Protein AF-A0A455SQJ8-F1 (afdb_monomer)

Radius of gyration: 24.55 Å; Cα contacts (8 Å, |Δi|>4): 207; chains: 1; bounding box: 54×46×91 Å

Mean predicted aligned error: 9.46 Å

Sequence (275 aa):
MNHNSTPESAITERRLQPGSGSEQRWLATMLRRLEIHCEQRVFAADIQLFKVSLHHIFLSTSKLYQDILPRVTTTIQSMHLPVRGSEELKRKRKIWSNLLVGQRQLERLATLFQLLNSAINGMIDSLDATADTSHVREEQGISPGSERFQSPPESRWQPEIQEQWRRAFAIVSTHIKSWKSYRGTLSTYAFHLQSMPPGLDRLDSLFRELLESTCAIYGDILADFQAVLAEDDEMVMTLLLDMMQKADQAIFTIDALMEPLQALIAHHALKQEMN

Nearest PDB structures (foldseek):
  7a0g-assembly1_HHH  TM=3.622E-01  e=3.728E-01  Serratia marcescens
  7p3r-assembly1_D  TM=2.695E-01  e=7.988E-02  Vibrio cholerae O1 biovar El Tor str. N16961
  7a0g-assembly1_JJJ  TM=2.778E-01  e=2.104E-01  Serratia marcescens
  6grj-assembly1_H  TM=2.329E-01  e=1.688E-01  Aeromonas hydrophila
  6h2f-assembly1_I  TM=2.186E-01  e=1.120E+00  Aeromonas hydrophila subsp. hydrophila AL09-71

pLDDT: mean 81.39, std 17.63, range [37.25, 98.56]

Structure (mmCIF, N/CA/C/O backbone):
data_AF-A0A455SQJ8-F1
#
_entry.id   AF-A0A455SQJ8-F1
#
loop_
_atom_site.group_PDB
_atom_site.id
_atom_site.type_symbol
_atom_site.label_atom_id
_atom_site.label_alt_id
_atom_site.label_comp_id
_atom_site.label_asym_id
_atom_site.label_entity_id
_atom_site.label_seq_id
_atom_site.pdbx_PDB_ins_code
_atom_site.Cartn_x
_atom_site.Cartn_y
_atom_site.Cartn_z
_atom_site.occupancy
_atom_site.B_iso_or_equiv
_atom_site.auth_seq_id
_atom_site.auth_comp_id
_atom_site.auth_asym_id
_atom_site.auth_atom_id
_atom_site.pdbx_PDB_model_num
ATOM 1 N N . MET A 1 1 ? 15.192 -31.806 49.820 1.00 45.59 1 MET A N 1
ATOM 2 C CA . MET A 1 1 ? 14.519 -32.526 48.718 1.00 45.59 1 MET A CA 1
ATOM 3 C C . MET A 1 1 ? 13.173 -31.865 48.474 1.00 45.59 1 MET A C 1
ATOM 5 O O . MET A 1 1 ? 12.558 -31.435 49.440 1.00 45.59 1 MET A O 1
ATOM 9 N N . ASN A 1 2 ? 12.778 -31.798 47.203 1.00 40.91 2 ASN A N 1
ATOM 10 C CA . ASN A 1 2 ? 11.571 -31.192 46.619 1.00 40.91 2 ASN A CA 1
ATOM 11 C C . ASN A 1 2 ? 11.662 -29.707 46.245 1.00 40.91 2 ASN A C 1
ATOM 13 O O . ASN A 1 2 ? 11.123 -28.810 46.885 1.00 40.91 2 ASN A O 1
ATOM 17 N N . HIS A 1 3 ? 12.352 -29.529 45.116 1.00 44.38 3 HIS A N 1
ATOM 18 C CA . HIS A 1 3 ? 12.134 -28.498 44.111 1.00 44.38 3 HIS A CA 1
ATOM 19 C C . HIS A 1 3 ? 10.698 -28.557 43.572 1.00 44.38 3 HIS A C 1
ATOM 21 O O . HIS A 1 3 ? 10.271 -29.613 43.119 1.00 44.38 3 HIS A O 1
ATOM 27 N N . ASN A 1 4 ? 10.008 -27.419 43.534 1.00 43.12 4 ASN A N 1
ATOM 28 C CA . ASN A 1 4 ? 8.942 -27.168 42.567 1.00 43.12 4 ASN A CA 1
ATOM 29 C C . ASN A 1 4 ? 9.238 -25.822 41.906 1.00 43.12 4 ASN A C 1
ATOM 31 O O . ASN A 1 4 ? 8.878 -24.759 42.404 1.00 43.12 4 ASN A O 1
ATOM 35 N N . SER A 1 5 ? 9.987 -25.903 40.811 1.00 40.56 5 SER A N 1
ATOM 36 C CA . SER A 1 5 ? 10.254 -24.806 39.893 1.00 40.56 5 SER A CA 1
ATOM 37 C C . SER A 1 5 ? 9.141 -24.788 38.852 1.00 40.56 5 SER A C 1
ATOM 39 O O . SER A 1 5 ? 9.063 -25.671 38.001 1.00 40.56 5 SER A O 1
ATOM 41 N N . THR A 1 6 ? 8.260 -23.800 38.938 1.00 45.69 6 THR A N 1
ATOM 42 C CA . THR A 1 6 ? 7.273 -23.495 37.901 1.00 45.69 6 THR A CA 1
ATOM 43 C C . THR A 1 6 ? 7.995 -22.817 36.730 1.00 45.69 6 THR A C 1
ATOM 45 O O . THR A 1 6 ? 8.712 -21.842 36.968 1.00 45.69 6 THR A O 1
ATOM 48 N N . PRO A 1 7 ? 7.848 -23.278 35.476 1.00 46.88 7 PRO A N 1
ATOM 49 C CA . PRO A 1 7 ? 8.403 -22.578 34.329 1.00 46.88 7 PRO A CA 1
ATOM 50 C C . PRO A 1 7 ? 7.441 -21.449 33.948 1.00 46.88 7 PRO A C 1
ATOM 52 O O . PRO A 1 7 ? 6.468 -21.655 33.221 1.00 46.88 7 PRO A O 1
ATOM 55 N N . GLU A 1 8 ? 7.692 -20.244 34.461 1.00 39.06 8 GLU A N 1
ATOM 56 C CA . GLU A 1 8 ? 7.099 -19.041 33.884 1.00 39.06 8 GLU A CA 1
ATOM 57 C C . GLU A 1 8 ? 7.569 -18.921 32.436 1.00 39.06 8 GLU A C 1
ATOM 59 O O . GLU A 1 8 ? 8.758 -18.853 32.120 1.00 39.06 8 GLU A O 1
ATOM 64 N N . SER A 1 9 ? 6.580 -18.967 31.552 1.00 38.66 9 SER A N 1
ATOM 65 C CA . SER A 1 9 ? 6.716 -18.852 30.115 1.00 38.66 9 SER A CA 1
ATOM 66 C C . SER A 1 9 ? 7.327 -17.501 29.759 1.00 38.66 9 SER A C 1
ATOM 68 O O . SER A 1 9 ? 6.631 -16.496 29.631 1.00 38.66 9 SER A O 1
ATOM 70 N N . ALA A 1 10 ? 8.640 -17.491 29.555 1.00 37.25 10 ALA A N 1
ATOM 71 C CA . ALA A 1 10 ? 9.344 -16.426 28.866 1.00 37.25 10 ALA A CA 1
ATOM 72 C C . ALA A 1 10 ? 8.987 -16.474 27.369 1.00 37.25 10 ALA A C 1
ATOM 74 O O . ALA A 1 10 ? 9.787 -16.872 26.525 1.00 37.25 10 ALA A O 1
ATOM 75 N N . ILE A 1 11 ? 7.763 -16.063 27.028 1.00 39.97 11 ILE A N 1
ATOM 76 C CA . ILE A 1 11 ? 7.441 -15.599 25.677 1.00 39.97 11 ILE A CA 1
ATOM 77 C C . ILE A 1 11 ? 8.071 -14.215 25.577 1.00 39.97 11 ILE A C 1
ATOM 79 O O . ILE A 1 11 ? 7.462 -13.185 25.854 1.00 39.97 11 ILE A O 1
ATOM 83 N N . THR A 1 12 ? 9.363 -14.206 25.271 1.00 39.59 12 THR A N 1
ATOM 84 C CA . THR A 1 12 ? 10.087 -12.992 24.934 1.00 39.59 12 THR A CA 1
ATOM 85 C C . THR A 1 12 ? 9.507 -12.474 23.623 1.00 39.59 12 THR A C 1
ATOM 87 O O . THR A 1 12 ? 9.854 -12.957 22.545 1.00 39.59 12 THR A O 1
ATOM 90 N N . GLU A 1 13 ? 8.608 -11.492 23.716 1.00 39.38 13 GLU A N 1
ATOM 91 C CA . GLU A 1 13 ? 8.289 -10.577 22.625 1.00 39.38 13 GLU A CA 1
ATOM 92 C C . GLU A 1 13 ? 9.605 -9.959 22.131 1.00 39.38 13 GLU A C 1
ATOM 94 O O . GLU A 1 13 ? 10.061 -8.921 22.614 1.00 39.38 13 GLU A O 1
ATOM 99 N N . ARG A 1 14 ? 10.241 -10.592 21.141 1.00 38.56 14 ARG A N 1
ATOM 100 C CA . ARG A 1 14 ? 11.169 -9.907 20.245 1.00 38.56 14 ARG A CA 1
ATOM 101 C C . ARG A 1 14 ? 10.339 -8.915 19.439 1.00 38.56 14 ARG A C 1
ATOM 103 O O . ARG A 1 14 ? 9.974 -9.177 18.297 1.00 38.56 14 ARG A O 1
ATOM 110 N N . ARG A 1 15 ? 10.030 -7.766 20.042 1.00 42.28 15 ARG A N 1
ATOM 111 C CA . ARG A 1 15 ? 9.731 -6.558 19.279 1.00 42.28 15 ARG A CA 1
ATOM 112 C C . ARG A 1 15 ? 10.960 -6.304 18.420 1.00 42.28 15 ARG A C 1
ATOM 114 O 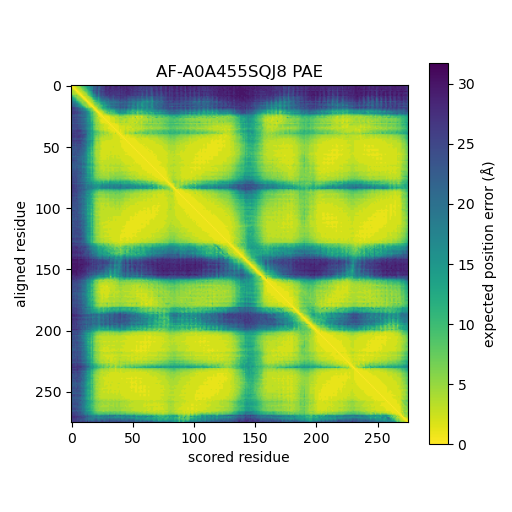O . ARG A 1 15 ? 12.011 -5.946 18.947 1.00 42.28 15 ARG A O 1
ATOM 121 N N . LEU A 1 16 ? 10.832 -6.587 17.127 1.00 41.59 16 LEU A N 1
ATOM 122 C CA . LEU A 1 16 ? 11.791 -6.205 16.100 1.00 41.59 16 LEU A CA 1
ATOM 123 C C . LEU A 1 16 ? 12.109 -4.724 16.322 1.00 41.59 16 LEU A C 1
ATOM 125 O O . LEU A 1 16 ? 11.241 -3.868 16.159 1.00 41.59 16 LEU A O 1
ATOM 129 N N . GLN A 1 17 ? 13.315 -4.432 16.812 1.00 40.91 17 GLN A N 1
ATOM 130 C CA . GLN A 1 17 ? 13.781 -3.057 16.871 1.00 40.91 17 GLN A CA 1
ATOM 131 C C . GLN A 1 17 ? 13.948 -2.583 15.423 1.00 40.91 17 GLN A C 1
ATOM 133 O O . GLN A 1 17 ? 14.703 -3.217 14.682 1.00 40.91 17 GLN A O 1
ATOM 138 N N . PRO A 1 18 ? 13.277 -1.496 15.008 1.00 42.78 18 PRO A N 1
ATOM 139 C CA . PRO A 1 18 ? 13.430 -0.944 13.671 1.00 42.78 18 PRO A CA 1
ATOM 140 C C . PRO A 1 18 ? 14.792 -0.250 13.624 1.00 42.78 18 PRO A C 1
ATOM 142 O O . PRO A 1 18 ? 14.923 0.911 14.004 1.00 42.78 18 PRO A O 1
ATOM 145 N N . GLY A 1 19 ? 15.845 -0.990 13.284 1.00 44.09 19 GLY A N 1
ATOM 146 C CA . GLY A 1 19 ? 17.202 -0.465 13.442 1.00 44.09 19 GLY A CA 1
ATOM 147 C C . GLY A 1 19 ? 18.332 -1.290 12.845 1.00 44.09 19 GLY A C 1
ATOM 148 O O . GLY A 1 19 ? 19.491 -0.934 13.044 1.00 44.09 19 GLY A O 1
ATOM 149 N N . SER A 1 20 ? 18.051 -2.361 12.100 1.00 50.69 20 SER A N 1
ATOM 150 C CA . SER A 1 20 ? 19.099 -3.000 11.305 1.00 50.69 20 SER A CA 1
ATOM 151 C C . SER A 1 20 ? 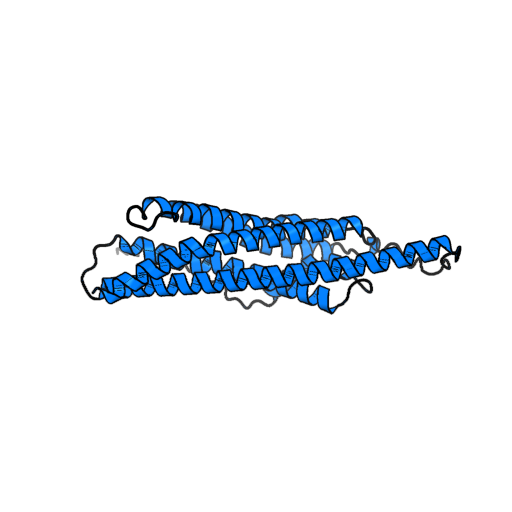19.124 -2.354 9.919 1.00 50.69 20 SER A C 1
ATOM 153 O O . SER A 1 20 ? 18.141 -2.396 9.186 1.00 50.69 20 SER A O 1
ATOM 155 N N . GLY A 1 21 ? 20.250 -1.751 9.524 1.00 59.34 21 GLY A N 1
ATOM 156 C CA . GLY A 1 21 ? 20.420 -1.165 8.183 1.00 59.34 21 GLY A CA 1
ATOM 157 C C . GLY A 1 21 ? 20.179 -2.154 7.027 1.00 59.34 21 GLY A C 1
ATOM 158 O O . GLY A 1 21 ? 20.096 -1.744 5.874 1.00 59.34 21 GLY A O 1
ATOM 159 N N . SER A 1 22 ? 20.036 -3.452 7.318 1.00 59.75 22 SER A N 1
ATOM 160 C CA . SER A 1 22 ? 19.571 -4.489 6.394 1.00 59.75 22 SER A CA 1
ATOM 161 C C . SER A 1 22 ? 18.089 -4.374 6.020 1.00 59.75 22 SER A C 1
ATOM 163 O O . SER A 1 22 ? 17.754 -4.626 4.866 1.00 59.75 22 SER A O 1
ATOM 165 N N . GLU A 1 23 ? 17.209 -3.942 6.931 1.00 61.94 23 GLU A N 1
ATOM 166 C CA . GLU A 1 23 ? 15.765 -3.792 6.661 1.00 61.94 23 GLU A CA 1
ATOM 167 C C . GLU A 1 23 ? 15.443 -2.605 5.743 1.00 61.94 23 GLU A C 1
ATOM 169 O O . GLU A 1 23 ? 14.352 -2.530 5.195 1.00 61.94 23 GLU A O 1
ATOM 174 N N . GLN A 1 24 ? 16.376 -1.679 5.525 1.00 67.25 24 GLN A N 1
ATOM 175 C CA . GLN A 1 24 ? 16.189 -0.578 4.570 1.00 67.25 24 GLN A C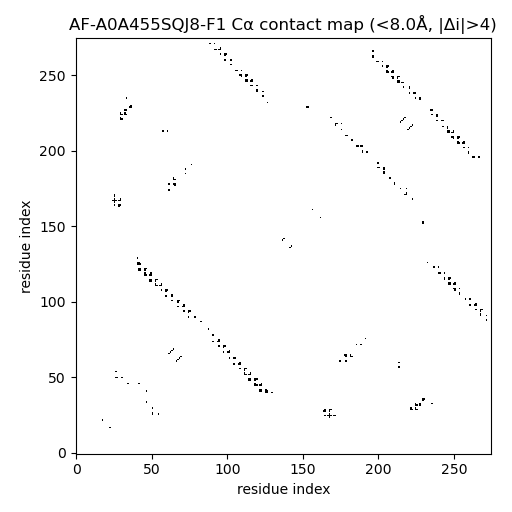A 1
ATOM 176 C C . GLN A 1 24 ? 16.713 -0.915 3.169 1.00 67.25 24 GLN A C 1
ATOM 178 O O . GLN A 1 24 ? 16.336 -0.272 2.193 1.00 67.25 24 GLN A O 1
ATOM 183 N N . ARG A 1 25 ? 17.564 -1.941 3.040 1.00 83.19 25 ARG A N 1
ATOM 184 C CA . ARG A 1 25 ? 18.237 -2.274 1.774 1.00 83.19 25 ARG A CA 1
ATOM 185 C C . ARG A 1 25 ? 17.458 -3.240 0.889 1.00 83.19 25 ARG A C 1
ATOM 187 O O . ARG A 1 25 ? 17.786 -3.348 -0.292 1.00 83.19 25 ARG A O 1
ATOM 194 N N . TRP A 1 26 ? 16.442 -3.931 1.415 1.00 87.19 26 TRP A N 1
ATOM 195 C CA . TRP A 1 26 ? 15.682 -4.904 0.623 1.00 87.19 26 TRP A CA 1
ATOM 196 C C . TRP A 1 26 ? 14.984 -4.235 -0.565 1.00 87.19 26 TRP A C 1
ATOM 198 O O . TRP A 1 26 ? 15.069 -4.753 -1.672 1.00 87.19 26 TRP A O 1
ATOM 208 N N . LEU A 1 27 ? 14.387 -3.053 -0.373 1.00 84.94 27 LEU A N 1
ATOM 209 C CA . LEU A 1 27 ? 13.643 -2.377 -1.437 1.00 84.94 27 LEU A CA 1
ATOM 210 C C . LEU A 1 27 ? 14.578 -1.894 -2.544 1.00 84.94 27 LEU A C 1
ATOM 212 O O . LEU A 1 27 ? 14.317 -2.141 -3.714 1.00 84.94 27 LEU A O 1
ATOM 216 N N . ALA A 1 28 ? 15.711 -1.293 -2.172 1.00 86.56 28 ALA A N 1
ATOM 217 C CA . ALA A 1 28 ? 16.753 -0.923 -3.129 1.00 86.56 28 ALA A CA 1
ATOM 218 C C . ALA A 1 28 ? 17.280 -2.146 -3.903 1.00 86.56 28 ALA A C 1
ATOM 220 O O . ALA A 1 28 ? 17.588 -2.058 -5.084 1.00 86.56 28 ALA A O 1
ATOM 221 N N . THR A 1 29 ? 17.350 -3.312 -3.254 1.00 86.88 29 THR A N 1
ATOM 222 C CA . THR A 1 29 ? 17.755 -4.560 -3.916 1.00 86.88 29 THR A CA 1
ATOM 223 C C . THR A 1 29 ? 16.687 -5.053 -4.895 1.00 86.88 29 THR A C 1
ATOM 225 O O . THR A 1 29 ? 17.026 -5.480 -5.996 1.00 86.88 29 THR A O 1
ATOM 228 N N . MET A 1 30 ? 15.406 -4.981 -4.519 1.00 85.75 30 MET A N 1
ATOM 229 C CA . MET A 1 30 ? 14.291 -5.418 -5.364 1.00 85.75 30 MET A CA 1
ATOM 230 C C . MET A 1 30 ? 14.084 -4.511 -6.578 1.00 85.75 30 MET A C 1
ATOM 232 O O . MET A 1 30 ? 13.839 -5.009 -7.672 1.00 85.75 30 MET A O 1
ATOM 236 N N . LEU A 1 31 ? 14.254 -3.200 -6.402 1.00 86.38 31 LEU A N 1
ATOM 237 C CA . LEU A 1 31 ? 14.061 -2.198 -7.453 1.00 86.38 31 LEU A CA 1
ATOM 238 C C . LEU A 1 31 ? 15.288 -1.975 -8.334 1.00 86.38 31 LEU A C 1
ATOM 240 O O . LEU A 1 31 ? 15.203 -1.270 -9.333 1.00 86.38 31 LEU A O 1
ATOM 244 N N . ARG A 1 32 ? 16.421 -2.612 -8.027 1.00 86.88 32 ARG A N 1
ATOM 245 C CA . ARG A 1 32 ? 17.665 -2.427 -8.778 1.00 86.88 32 ARG A CA 1
ATOM 246 C C . ARG A 1 32 ? 17.515 -2.692 -10.280 1.00 86.88 32 ARG A C 1
ATOM 248 O O . ARG A 1 32 ? 18.177 -2.029 -11.070 1.00 86.88 32 ARG A O 1
ATOM 255 N N . ARG A 1 33 ? 16.676 -3.656 -10.678 1.00 81.31 33 ARG A N 1
ATOM 256 C CA . ARG A 1 33 ? 16.420 -3.936 -12.102 1.00 81.31 33 ARG A CA 1
ATOM 257 C C . ARG A 1 33 ? 15.674 -2.799 -12.783 1.00 81.31 33 ARG A C 1
ATOM 259 O O . ARG A 1 33 ? 16.112 -2.356 -13.835 1.00 81.31 33 ARG A O 1
ATOM 266 N N . LEU A 1 34 ? 14.622 -2.302 -12.138 1.00 86.19 34 LEU A N 1
ATOM 267 C CA . LEU A 1 34 ? 13.875 -1.140 -12.603 1.00 86.19 34 LEU A CA 1
ATOM 268 C C . LEU A 1 34 ? 14.791 0.082 -12.736 1.00 86.19 34 LEU A C 1
ATOM 270 O O . LEU A 1 34 ? 14.756 0.763 -13.745 1.00 86.19 34 LEU A O 1
ATOM 274 N N . GLU A 1 35 ? 15.672 0.322 -11.764 1.00 88.56 35 GLU A N 1
ATOM 275 C CA . GLU A 1 35 ? 16.626 1.438 -11.817 1.00 88.56 35 GLU A CA 1
ATOM 276 C C . GLU A 1 35 ? 17.589 1.359 -12.999 1.00 88.56 35 GLU A C 1
ATOM 278 O O . GLU A 1 35 ? 17.857 2.377 -13.627 1.00 88.56 35 GLU A O 1
ATOM 283 N N . ILE A 1 36 ? 18.122 0.166 -13.272 1.00 87.06 36 ILE A N 1
ATOM 284 C CA . ILE A 1 36 ? 19.051 -0.055 -14.384 1.00 87.06 36 ILE A CA 1
ATOM 285 C C . ILE A 1 36 ? 18.315 0.080 -15.718 1.00 87.06 36 ILE A C 1
ATOM 287 O O . ILE A 1 36 ? 18.843 0.685 -16.641 1.00 87.06 36 ILE A O 1
ATOM 291 N N . HIS A 1 37 ? 17.091 -0.443 -15.813 1.00 86.50 37 HIS A N 1
ATOM 292 C CA . HIS A 1 37 ? 16.261 -0.312 -17.009 1.00 86.50 37 HIS A CA 1
ATOM 293 C C . HIS A 1 37 ? 15.876 1.156 -17.278 1.00 86.50 37 HIS A C 1
ATOM 295 O O . HIS A 1 37 ? 15.970 1.642 -18.401 1.00 86.50 37 HIS A O 1
ATOM 301 N N . CYS A 1 38 ? 15.505 1.896 -16.234 1.00 88.19 38 CYS A N 1
ATOM 302 C CA . CYS A 1 38 ? 15.143 3.309 -16.312 1.00 88.19 38 CYS A CA 1
ATOM 303 C C . CYS A 1 38 ? 16.351 4.264 -16.391 1.00 88.19 38 CYS A C 1
ATOM 305 O O . CYS A 1 38 ? 16.162 5.485 -16.449 1.00 88.19 38 CYS A O 1
ATOM 307 N N . GLU A 1 39 ? 17.586 3.751 -16.362 1.00 88.38 39 GLU A N 1
ATOM 308 C CA . GLU A 1 39 ? 18.796 4.570 -16.341 1.00 88.38 39 GLU A CA 1
ATOM 309 C C . GLU A 1 39 ? 18.858 5.462 -17.592 1.00 88.38 39 GLU A C 1
ATOM 311 O O . GLU A 1 39 ? 18.787 4.982 -18.716 1.00 88.38 39 GLU A O 1
ATOM 316 N N . GLN A 1 40 ? 18.983 6.781 -17.392 1.00 86.19 40 GLN A N 1
ATOM 317 C CA . GLN A 1 40 ? 18.975 7.824 -18.441 1.00 86.19 40 GLN A CA 1
ATOM 318 C C . GLN A 1 40 ? 17.649 8.022 -19.194 1.00 86.19 40 GLN A C 1
ATOM 320 O O . GLN A 1 40 ? 17.579 8.904 -20.048 1.00 86.19 40 GLN A O 1
ATOM 325 N N . ARG A 1 41 ? 16.605 7.258 -18.868 1.00 89.44 41 ARG A N 1
ATOM 326 C CA . ARG A 1 41 ? 15.308 7.300 -19.562 1.00 89.44 41 ARG A CA 1
ATOM 327 C C . ARG A 1 41 ? 14.206 7.936 -18.737 1.00 89.44 41 ARG A C 1
ATOM 329 O O . ARG A 1 41 ? 13.328 8.585 -19.281 1.00 89.44 41 ARG A O 1
ATOM 336 N N . VAL A 1 42 ? 14.288 7.772 -17.424 1.00 93.38 42 VAL A N 1
ATOM 337 C CA . VAL A 1 42 ? 13.343 8.328 -16.459 1.00 93.38 42 VAL A CA 1
ATOM 338 C C . VAL A 1 42 ? 14.056 9.345 -15.580 1.00 93.38 42 VAL A C 1
ATOM 340 O O . VAL A 1 42 ? 15.230 9.170 -15.229 1.00 93.38 42 VAL A O 1
ATOM 343 N N . PHE A 1 43 ? 13.354 10.406 -15.180 1.00 94.06 43 PHE A N 1
ATOM 344 C CA . PHE A 1 43 ? 13.911 11.371 -14.241 1.00 94.06 43 PHE A CA 1
ATOM 345 C C . PHE A 1 43 ? 14.286 10.692 -12.920 1.00 94.06 43 PHE A C 1
ATOM 347 O O . PHE A 1 43 ? 13.491 10.003 -12.280 1.00 94.06 43 PHE A O 1
ATOM 354 N N . ALA A 1 44 ? 15.510 10.948 -12.453 1.00 93.12 44 ALA A N 1
ATOM 355 C CA . ALA A 1 44 ? 15.994 10.388 -11.193 1.00 93.12 44 ALA A CA 1
ATOM 356 C C . ALA A 1 44 ? 15.088 10.755 -10.001 1.00 93.12 44 ALA A C 1
ATOM 358 O O . ALA A 1 44 ? 14.992 9.984 -9.049 1.00 93.12 44 ALA A O 1
ATOM 359 N N . ALA A 1 45 ? 14.415 11.910 -10.058 1.00 94.81 45 ALA A N 1
ATOM 360 C CA . ALA A 1 45 ? 13.462 12.344 -9.043 1.00 94.81 45 ALA A CA 1
ATOM 361 C C . ALA A 1 45 ? 12.257 11.395 -8.927 1.00 94.81 45 ALA A C 1
ATOM 363 O O . ALA A 1 45 ? 11.907 11.024 -7.807 1.00 94.81 45 ALA A O 1
ATOM 364 N N . ASP A 1 46 ? 11.695 10.937 -10.047 1.00 96.00 46 ASP A N 1
ATOM 365 C CA . ASP A 1 46 ? 10.520 10.057 -10.059 1.00 96.00 46 ASP A CA 1
ATOM 366 C C . ASP A 1 46 ? 10.871 8.665 -9.542 1.00 96.00 46 ASP A C 1
ATOM 368 O O . ASP A 1 46 ? 10.175 8.129 -8.683 1.00 96.00 46 ASP A O 1
ATOM 372 N N . ILE A 1 47 ? 12.033 8.127 -9.935 1.00 94.25 47 ILE A N 1
ATOM 373 C CA . ILE A 1 47 ? 12.549 6.859 -9.394 1.00 94.25 47 ILE A CA 1
ATOM 374 C C . ILE A 1 47 ? 12.739 6.953 -7.872 1.00 94.25 47 ILE A C 1
ATOM 376 O O . ILE A 1 47 ? 12.426 6.016 -7.132 1.00 94.25 47 ILE A O 1
ATOM 380 N N . GLN A 1 48 ? 13.278 8.070 -7.372 1.00 93.75 48 GLN A N 1
ATOM 381 C CA . GLN A 1 48 ? 13.456 8.259 -5.930 1.00 93.75 48 GLN A CA 1
ATOM 382 C C . GLN A 1 48 ? 12.119 8.413 -5.208 1.00 93.75 48 GLN A C 1
ATOM 384 O O . GLN A 1 48 ? 11.932 7.798 -4.157 1.00 93.75 48 GLN A O 1
ATOM 389 N N . LEU A 1 49 ? 11.179 9.174 -5.769 1.00 95.88 49 LEU A N 1
ATOM 390 C CA . LEU A 1 49 ? 9.842 9.323 -5.205 1.00 95.88 49 LEU A CA 1
ATOM 391 C C . LEU A 1 49 ? 9.117 7.973 -5.155 1.00 95.88 49 LEU A C 1
ATOM 393 O O . LEU A 1 49 ? 8.569 7.619 -4.114 1.00 95.88 49 LEU A O 1
ATOM 397 N N . PHE A 1 50 ? 9.204 7.177 -6.220 1.00 96.00 50 PHE A N 1
ATOM 398 C CA . PHE A 1 50 ? 8.669 5.819 -6.298 1.00 96.00 50 PHE A CA 1
ATOM 399 C C . PHE A 1 50 ? 9.210 4.923 -5.172 1.00 96.00 50 PHE A C 1
ATOM 401 O O . PHE A 1 50 ? 8.444 4.336 -4.401 1.00 96.00 50 PHE A O 1
ATOM 408 N N . LYS A 1 51 ? 10.539 4.882 -4.997 1.00 94.25 51 LYS A N 1
ATOM 409 C CA . LYS A 1 51 ? 11.203 4.127 -3.918 1.00 94.25 51 LYS A CA 1
ATOM 410 C C . LYS A 1 51 ? 10.757 4.574 -2.530 1.00 94.25 51 LYS A C 1
ATOM 412 O O . LYS A 1 51 ? 10.458 3.742 -1.673 1.00 94.25 51 LYS A O 1
ATOM 417 N N . VAL A 1 52 ? 10.754 5.884 -2.287 1.00 94.19 52 VAL A N 1
ATOM 418 C CA . VAL A 1 52 ? 10.396 6.465 -0.988 1.00 94.19 52 VAL A CA 1
ATOM 419 C C . VAL A 1 52 ? 8.936 6.159 -0.657 1.00 94.19 52 VAL A C 1
ATOM 421 O O . VAL A 1 52 ? 8.646 5.725 0.461 1.00 94.19 52 VAL A O 1
ATOM 424 N N . SER A 1 53 ? 8.035 6.304 -1.630 1.00 97.12 53 SER A N 1
ATOM 425 C CA . SER A 1 53 ? 6.617 5.977 -1.487 1.00 97.12 53 SER A CA 1
ATOM 426 C C . SER A 1 53 ? 6.423 4.503 -1.138 1.00 97.12 53 SER A C 1
ATOM 428 O O . SER A 1 53 ? 5.835 4.209 -0.096 1.00 97.12 53 SER A O 1
ATOM 430 N N . LEU A 1 54 ? 7.003 3.570 -1.903 1.00 96.31 54 LEU A N 1
ATOM 431 C CA . LEU A 1 54 ? 6.937 2.135 -1.597 1.00 96.31 54 LEU A CA 1
ATOM 432 C C . LEU A 1 54 ? 7.499 1.815 -0.207 1.00 96.31 54 LEU A C 1
ATOM 434 O O . LEU A 1 54 ? 6.858 1.147 0.602 1.00 96.31 54 LEU A O 1
ATOM 438 N N . HIS A 1 55 ? 8.666 2.350 0.146 1.00 94.44 55 HIS A N 1
ATOM 439 C CA . HIS A 1 55 ? 9.238 2.100 1.467 1.00 94.44 55 HIS A CA 1
ATOM 440 C C . HIS A 1 55 ? 8.284 2.528 2.591 1.00 94.44 55 HIS A C 1
ATOM 442 O O . HIS A 1 55 ? 8.023 1.778 3.537 1.00 94.44 55 HIS A O 1
ATOM 448 N N . HIS A 1 56 ? 7.720 3.730 2.481 1.00 95.50 56 HIS A N 1
ATOM 449 C CA . HIS A 1 56 ? 6.825 4.253 3.500 1.00 95.50 56 HIS A CA 1
ATOM 450 C C . HIS A 1 56 ? 5.452 3.586 3.507 1.00 95.50 56 HIS A C 1
ATOM 452 O O . HIS A 1 56 ? 4.887 3.458 4.596 1.00 95.50 56 HIS A O 1
ATOM 458 N N . ILE A 1 57 ? 4.931 3.132 2.365 1.00 97.12 57 ILE A N 1
ATOM 459 C CA . ILE A 1 57 ? 3.708 2.322 2.298 1.00 97.12 57 ILE A CA 1
ATOM 460 C C . ILE A 1 57 ? 3.934 1.009 3.043 1.00 97.12 57 ILE A C 1
ATOM 462 O O . ILE A 1 57 ? 3.128 0.658 3.904 1.00 97.12 57 ILE A O 1
ATOM 466 N N . PHE A 1 58 ? 5.049 0.318 2.796 1.00 95.25 58 PHE A N 1
ATOM 467 C CA . PHE A 1 58 ? 5.381 -0.938 3.469 1.00 95.25 58 PHE A CA 1
ATOM 468 C C . PHE A 1 58 ? 5.452 -0.780 4.997 1.00 95.25 58 PHE A C 1
ATOM 470 O O . PHE A 1 58 ? 4.832 -1.540 5.751 1.00 95.25 58 PHE A O 1
ATOM 477 N N . LEU A 1 59 ? 6.170 0.244 5.473 1.00 93.94 59 LEU A N 1
ATOM 478 C CA . LEU A 1 59 ? 6.293 0.530 6.906 1.00 93.94 59 LEU A CA 1
ATOM 479 C C . LEU A 1 59 ? 4.954 0.938 7.532 1.00 93.94 59 LEU A C 1
ATOM 481 O O . LEU A 1 59 ? 4.615 0.502 8.632 1.00 93.94 59 LEU A O 1
ATOM 485 N N . SER A 1 60 ? 4.184 1.768 6.831 1.00 96.12 60 SER A N 1
ATOM 486 C CA . SER A 1 60 ? 2.873 2.245 7.279 1.00 96.12 60 SER A CA 1
ATOM 487 C C . SER A 1 60 ? 1.856 1.108 7.367 1.00 96.12 60 SER A C 1
ATOM 489 O O . SER A 1 60 ? 1.124 1.015 8.351 1.00 96.12 60 SER A O 1
ATOM 491 N N . THR A 1 61 ? 1.875 0.202 6.390 1.00 95.62 61 THR A N 1
ATOM 492 C CA . THR A 1 61 ? 1.064 -1.021 6.364 1.00 95.62 61 THR A CA 1
ATOM 493 C C . THR A 1 61 ? 1.463 -1.942 7.513 1.00 95.62 61 THR A C 1
ATOM 495 O O . THR A 1 61 ? 0.609 -2.360 8.292 1.00 95.62 61 THR A O 1
ATOM 498 N N . SER A 1 62 ? 2.765 -2.171 7.716 1.00 93.81 62 SER A N 1
ATOM 499 C CA . SER A 1 62 ? 3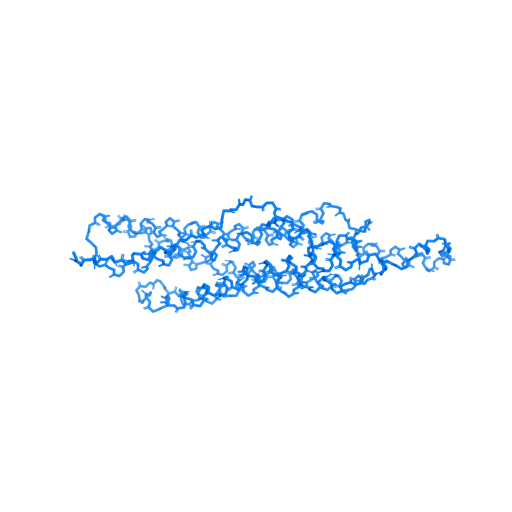.259 -2.953 8.858 1.00 93.81 62 SER A CA 1
ATOM 500 C C . SER A 1 62 ? 2.769 -2.385 10.183 1.00 93.81 62 SER A C 1
ATOM 502 O O . SER A 1 62 ? 2.224 -3.117 11.003 1.00 93.81 62 SER A O 1
ATOM 504 N N . LYS A 1 63 ? 2.894 -1.071 10.384 1.00 94.25 63 LYS A N 1
ATOM 505 C CA . LYS A 1 63 ? 2.426 -0.407 11.603 1.00 94.25 63 LYS A CA 1
ATOM 506 C C . LYS A 1 63 ? 0.911 -0.532 11.786 1.00 94.25 63 LYS A C 1
ATOM 508 O O . LYS A 1 63 ? 0.447 -0.739 12.906 1.00 94.25 63 LYS A O 1
ATOM 513 N N . LEU A 1 64 ? 0.134 -0.428 10.710 1.00 94.50 64 LEU A N 1
ATOM 514 C CA . LEU A 1 64 ? -1.313 -0.602 10.771 1.00 94.50 64 LEU A CA 1
ATOM 515 C C . LEU A 1 64 ? -1.680 -2.016 11.250 1.00 94.50 64 LEU A C 1
ATOM 517 O O . LEU A 1 64 ? -2.370 -2.152 12.260 1.00 94.50 64 LEU A O 1
ATOM 521 N N . TYR A 1 65 ? -1.177 -3.055 10.577 1.00 92.31 65 TYR A N 1
ATOM 522 C CA . TYR A 1 65 ? -1.577 -4.443 10.836 1.00 92.31 65 TYR A CA 1
ATOM 523 C C . TYR A 1 65 ? -0.879 -5.086 12.039 1.00 92.31 65 TYR A C 1
ATOM 525 O O . TYR A 1 65 ? -1.481 -5.925 12.695 1.00 92.31 65 TYR A O 1
ATOM 533 N N . GLN A 1 66 ? 0.360 -4.714 12.358 1.00 90.94 66 GLN A N 1
ATOM 534 C CA . GLN A 1 66 ? 1.126 -5.339 13.447 1.00 90.94 66 GLN A CA 1
ATOM 535 C C . GLN A 1 66 ? 1.083 -4.561 14.761 1.00 90.94 66 GLN A C 1
ATOM 537 O O . GLN A 1 66 ? 1.474 -5.109 15.789 1.00 90.94 66 GLN A O 1
ATOM 542 N N . ASP A 1 67 ? 0.620 -3.308 14.757 1.00 92.69 67 ASP A N 1
ATOM 543 C CA . ASP A 1 67 ? 0.610 -2.480 15.964 1.00 92.69 67 ASP A CA 1
ATOM 544 C C . ASP A 1 67 ? -0.764 -1.868 16.251 1.00 92.69 67 ASP A C 1
ATOM 546 O O . ASP A 1 67 ? -1.375 -2.132 17.288 1.00 92.69 67 ASP A O 1
ATOM 550 N N . ILE A 1 68 ? -1.291 -1.072 15.322 1.00 92.44 68 ILE A N 1
ATOM 551 C CA . ILE A 1 68 ? -2.484 -0.264 15.588 1.00 92.44 68 ILE A CA 1
ATOM 552 C C . ILE A 1 68 ? -3.742 -1.130 15.687 1.00 92.44 68 ILE A C 1
ATOM 554 O O . ILE A 1 68 ? -4.437 -1.072 16.704 1.00 92.44 68 ILE A O 1
ATOM 558 N N . LEU A 1 69 ? -4.022 -1.962 14.679 1.00 90.50 69 LEU A N 1
ATOM 559 C CA . LEU A 1 69 ? -5.182 -2.856 14.701 1.00 90.50 69 LEU A CA 1
ATOM 560 C C . LEU A 1 69 ? -5.162 -3.815 15.910 1.00 90.50 69 LEU A C 1
ATOM 562 O O . LEU A 1 69 ? -6.190 -3.902 16.588 1.00 90.50 69 LEU A O 1
ATOM 566 N N . PRO A 1 70 ? -4.035 -4.456 16.286 1.00 89.50 70 PRO A N 1
ATOM 567 C CA . PRO A 1 70 ? -3.935 -5.222 17.538 1.00 89.50 70 PRO A CA 1
ATOM 568 C C . PRO A 1 70 ? -4.277 -4.435 18.794 1.00 89.50 70 PRO A C 1
ATOM 570 O O . PRO A 1 70 ? -5.019 -4.920 19.654 1.00 89.50 70 PRO A O 1
ATOM 573 N N . ARG A 1 71 ? -3.794 -3.197 18.920 1.00 89.81 71 ARG A N 1
ATOM 574 C CA . ARG A 1 71 ? -4.111 -2.352 20.080 1.00 89.81 71 ARG A CA 1
ATOM 575 C C . ARG A 1 71 ? -5.587 -1.984 20.140 1.00 89.81 71 ARG A C 1
ATOM 577 O O . ARG A 1 71 ? -6.176 -2.007 21.221 1.00 89.81 71 ARG A O 1
ATOM 584 N N . VAL A 1 72 ? -6.194 -1.652 19.002 1.00 87.25 72 VAL A N 1
ATOM 585 C CA . VAL A 1 72 ? -7.636 -1.374 18.917 1.00 87.25 72 VAL A CA 1
ATOM 586 C C . VAL A 1 72 ? -8.420 -2.625 19.327 1.00 87.25 72 VAL A C 1
ATOM 588 O O . VAL A 1 72 ? -9.269 -2.556 20.212 1.00 87.25 72 VAL A O 1
ATOM 591 N N . THR A 1 73 ? -8.042 -3.785 18.786 1.00 85.31 73 THR A N 1
ATOM 592 C CA . THR A 1 73 ? -8.640 -5.102 19.069 1.00 85.31 73 THR A CA 1
ATOM 593 C C . THR A 1 73 ? -8.613 -5.477 20.535 1.00 85.31 73 THR A C 1
ATOM 595 O O . THR A 1 73 ? -9.659 -5.683 21.142 1.00 85.31 73 THR A O 1
ATOM 598 N N . THR A 1 74 ? -7.426 -5.506 21.126 1.00 86.50 74 THR A N 1
ATOM 599 C CA . THR A 1 74 ? -7.236 -5.852 22.540 1.00 86.50 74 THR A CA 1
ATOM 600 C C . THR A 1 74 ? -8.003 -4.904 23.460 1.00 86.50 74 THR A C 1
ATOM 602 O O . THR A 1 74 ? -8.583 -5.327 24.461 1.00 86.50 74 THR A O 1
ATOM 605 N N . THR A 1 75 ? -8.069 -3.615 23.110 1.00 85.62 75 THR A N 1
ATOM 606 C CA . THR A 1 75 ? -8.799 -2.638 23.922 1.00 85.62 75 THR A CA 1
ATOM 607 C C . THR A 1 75 ? -10.315 -2.826 23.807 1.00 85.62 75 THR A C 1
ATOM 609 O O . THR A 1 75 ? -10.999 -2.770 24.830 1.00 85.62 75 THR A O 1
ATOM 612 N N . ILE A 1 76 ? -10.846 -3.109 22.616 1.00 82.56 76 ILE A N 1
ATOM 613 C CA . ILE A 1 76 ? -12.279 -3.377 22.424 1.00 82.56 76 ILE A CA 1
ATOM 614 C C . ILE A 1 76 ? -12.688 -4.700 23.075 1.00 82.56 76 ILE A C 1
ATOM 616 O O . ILE A 1 76 ? -13.666 -4.721 23.812 1.00 82.56 76 ILE A O 1
ATOM 620 N N . GLN A 1 77 ? -11.901 -5.769 22.939 1.00 82.25 77 GLN A N 1
ATOM 621 C CA . GLN A 1 77 ? -12.163 -7.043 23.626 1.00 82.25 77 GLN A CA 1
ATOM 622 C C . GLN A 1 77 ? -12.237 -6.872 25.149 1.00 82.25 77 GLN A C 1
ATOM 624 O O . GLN A 1 77 ? -13.078 -7.480 25.811 1.00 82.25 77 GLN A O 1
ATOM 629 N N . SER A 1 78 ? -11.417 -5.978 25.713 1.00 83.19 78 SER A N 1
ATOM 630 C CA . SER A 1 78 ? -11.472 -5.675 27.144 1.00 83.19 78 SER A CA 1
ATOM 631 C C . SER A 1 78 ? -12.791 -5.022 27.587 1.00 83.19 78 SER A C 1
ATOM 633 O O . SER A 1 78 ? -13.095 -5.071 28.776 1.00 83.19 78 SER A O 1
ATOM 635 N N . MET A 1 79 ? -13.599 -4.444 26.679 1.00 77.00 79 MET A N 1
ATOM 636 C CA . MET A 1 79 ? -14.877 -3.800 27.027 1.00 77.00 79 MET A CA 1
ATOM 637 C C . MET A 1 79 ? -15.905 -4.754 27.622 1.00 77.00 79 MET A C 1
ATOM 639 O O . MET A 1 79 ? -16.698 -4.309 28.447 1.00 77.00 79 MET A O 1
ATOM 643 N N . HIS A 1 80 ? -15.875 -6.037 27.265 1.00 72.94 80 HIS A N 1
ATOM 644 C CA . HIS A 1 80 ? -16.830 -7.016 27.789 1.00 72.94 80 HIS A CA 1
ATOM 645 C C . HIS A 1 80 ? -16.618 -7.347 29.266 1.00 72.94 80 HIS A C 1
ATOM 647 O O . HIS A 1 80 ? -17.502 -7.914 29.905 1.00 72.94 80 HIS A O 1
ATOM 653 N N . LEU A 1 81 ? -15.465 -6.984 29.831 1.00 79.62 81 LEU A N 1
ATOM 654 C CA . LEU A 1 81 ? -15.214 -7.189 31.247 1.00 79.62 81 LEU A CA 1
ATOM 655 C C . LEU A 1 81 ? -15.984 -6.138 32.060 1.00 79.62 81 LEU A C 1
ATOM 657 O O . LEU A 1 81 ? -15.790 -4.937 31.814 1.00 79.62 81 LEU A O 1
ATOM 661 N N . PRO A 1 82 ? -16.812 -6.562 33.037 1.00 75.88 82 PRO A N 1
ATOM 662 C CA . PRO A 1 82 ? -17.580 -5.654 33.874 1.00 75.88 82 PRO A CA 1
ATOM 663 C C . PRO A 1 82 ? -16.620 -4.781 34.675 1.00 75.88 82 PRO A C 1
ATOM 665 O O . PRO A 1 82 ? -15.834 -5.264 35.487 1.00 75.88 82 PRO A O 1
ATOM 668 N N . VAL A 1 83 ? -16.674 -3.478 34.427 1.00 79.44 83 VAL A N 1
ATOM 669 C CA . VAL A 1 83 ? -15.826 -2.485 35.080 1.00 79.44 83 VAL A CA 1
ATOM 670 C C . VAL A 1 83 ? -16.702 -1.310 35.479 1.00 79.44 83 VAL A C 1
ATOM 672 O O . VAL A 1 83 ? -17.550 -0.884 34.704 1.00 79.44 83 VAL A O 1
ATOM 675 N N . ARG A 1 84 ? -16.543 -0.826 36.715 1.00 82.38 84 ARG A N 1
ATOM 676 C CA . ARG A 1 84 ? -17.388 0.232 37.287 1.00 82.38 84 ARG A CA 1
ATOM 677 C C . ARG A 1 84 ? -16.641 1.563 37.359 1.00 82.38 84 ARG A C 1
ATOM 679 O O . ARG A 1 84 ? -15.471 1.607 37.737 1.00 82.38 84 ARG A O 1
ATOM 686 N N . GLY A 1 85 ? -17.355 2.649 37.065 1.00 81.44 85 GLY A N 1
ATOM 687 C CA . GLY A 1 85 ? -16.916 4.021 37.327 1.00 81.44 85 GLY A CA 1
ATOM 688 C C . GLY A 1 85 ? -15.724 4.472 36.473 1.00 81.44 85 GLY A C 1
ATOM 689 O O . GLY A 1 85 ? -15.737 4.349 35.251 1.00 81.44 85 GLY A O 1
ATOM 690 N N . SER A 1 86 ? -14.688 5.016 37.120 1.00 84.50 86 SER A N 1
ATOM 691 C CA . SER A 1 86 ? -13.549 5.691 36.466 1.00 84.50 86 SER A CA 1
ATOM 692 C C . SER A 1 86 ? -12.811 4.832 35.428 1.00 84.50 86 SER A C 1
ATOM 694 O O . SER A 1 86 ? -12.349 5.343 34.406 1.00 84.50 86 SER A O 1
ATOM 696 N N . GLU A 1 87 ? -12.718 3.523 35.653 1.00 86.81 87 GLU A N 1
ATOM 697 C CA . GLU A 1 87 ? -11.999 2.610 34.761 1.00 86.81 87 GLU A CA 1
ATOM 698 C C . GLU A 1 87 ? -12.717 2.405 33.412 1.00 86.81 87 GLU A C 1
ATOM 700 O O . GLU A 1 87 ? -12.068 2.205 32.382 1.00 86.81 87 GLU A O 1
ATOM 705 N N . GLU A 1 88 ? -14.046 2.551 33.367 1.00 85.12 88 GLU A N 1
ATOM 706 C CA . GLU A 1 88 ? -14.809 2.503 32.114 1.00 85.12 88 GLU A CA 1
ATOM 707 C C . GLU A 1 88 ? -14.493 3.716 31.222 1.00 85.12 88 GLU A C 1
ATOM 709 O O . GLU A 1 88 ? -14.252 3.571 30.020 1.00 85.12 88 GLU A O 1
ATOM 714 N N . LEU A 1 89 ? -14.422 4.912 31.819 1.00 85.19 89 LEU A N 1
ATOM 715 C CA . LEU A 1 89 ? -14.056 6.147 31.119 1.00 85.19 89 LEU A CA 1
ATOM 716 C C . LEU A 1 89 ? -12.627 6.078 30.570 1.00 85.19 89 LEU A C 1
ATOM 718 O O . LEU A 1 89 ? -12.394 6.423 29.409 1.00 85.19 89 LEU A O 1
ATOM 722 N N . LYS A 1 90 ? -11.670 5.572 31.362 1.00 88.56 90 LYS A N 1
ATOM 723 C CA . LYS A 1 90 ? -10.287 5.353 30.902 1.00 88.56 90 LYS A CA 1
ATOM 724 C C . LYS A 1 90 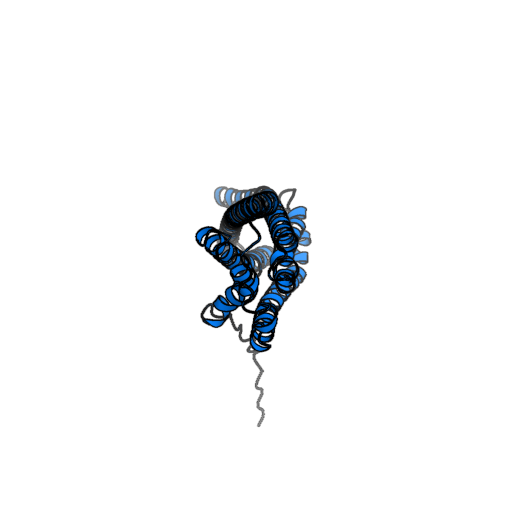? -10.239 4.403 29.704 1.00 88.56 90 LYS A C 1
ATOM 726 O O . LYS A 1 90 ? -9.533 4.682 28.733 1.00 88.56 90 LYS A O 1
ATOM 731 N N . ARG A 1 91 ? -11.018 3.315 29.733 1.00 85.94 91 ARG A N 1
ATOM 732 C CA . ARG A 1 91 ? -11.108 2.352 28.624 1.00 85.94 91 ARG A CA 1
ATOM 733 C C . ARG A 1 91 ? -11.697 2.985 27.363 1.00 85.94 91 ARG A C 1
ATOM 735 O O . ARG A 1 91 ? -11.101 2.860 26.296 1.00 85.94 91 ARG A O 1
ATOM 742 N N . LYS A 1 92 ? -12.818 3.706 27.480 1.00 85.44 92 LYS A N 1
ATOM 743 C CA . LYS A 1 92 ? -13.444 4.434 26.360 1.00 85.44 92 LYS A CA 1
ATOM 744 C C . LYS A 1 92 ? -12.479 5.441 25.733 1.00 85.44 92 LYS A C 1
ATOM 746 O O . LYS A 1 92 ? -12.298 5.433 24.517 1.00 85.44 92 LYS A O 1
ATOM 751 N N . ARG A 1 93 ? -11.783 6.234 26.556 1.00 89.81 93 ARG A N 1
ATOM 752 C CA . ARG A 1 93 ? -10.765 7.192 26.096 1.00 89.81 93 ARG A CA 1
ATOM 753 C C . ARG A 1 93 ? -9.606 6.501 25.375 1.00 89.81 93 ARG A C 1
ATOM 755 O O . ARG A 1 93 ? -9.127 7.007 24.363 1.00 89.81 93 ARG A O 1
ATOM 762 N N . LYS A 1 94 ? -9.165 5.339 25.867 1.00 91.56 94 LYS A N 1
ATOM 763 C CA . LYS A 1 94 ? -8.109 4.545 25.224 1.00 91.56 94 LYS A CA 1
ATOM 764 C C . LYS A 1 94 ? -8.536 4.037 23.844 1.00 91.56 94 LYS A C 1
ATOM 766 O O . LYS A 1 94 ? -7.743 4.117 22.913 1.00 91.56 94 LYS A O 1
ATOM 771 N N . ILE A 1 95 ? -9.775 3.565 23.696 1.00 88.94 95 ILE A N 1
ATOM 772 C CA . ILE A 1 95 ? -10.318 3.124 22.397 1.00 88.94 95 ILE A CA 1
ATOM 773 C C . ILE A 1 95 ? -10.388 4.294 21.434 1.00 88.94 95 ILE A C 1
ATOM 775 O O . ILE A 1 95 ? -9.830 4.209 20.349 1.00 88.94 95 ILE A O 1
ATOM 779 N N . TRP A 1 96 ? -10.992 5.400 21.862 1.00 92.00 96 TRP A N 1
ATOM 780 C CA . TRP A 1 96 ? -11.075 6.618 21.066 1.00 92.00 96 TRP A CA 1
ATOM 781 C C . TRP A 1 96 ? -9.694 7.085 20.577 1.00 92.00 96 TRP A C 1
ATOM 783 O O . TRP A 1 96 ? -9.502 7.312 19.386 1.00 92.00 96 TRP A O 1
ATOM 793 N N . SER A 1 97 ? -8.702 7.128 21.471 1.00 94.12 97 SER A N 1
ATOM 794 C CA . SER A 1 97 ? -7.324 7.488 21.119 1.00 94.12 97 SER A CA 1
ATOM 795 C C . SER A 1 97 ? -6.713 6.521 20.096 1.00 94.12 97 SER A C 1
ATOM 797 O O . SER A 1 97 ? -6.137 6.953 19.099 1.00 94.12 97 SER A O 1
ATOM 799 N N . ASN A 1 98 ? -6.887 5.209 20.285 1.00 92.75 98 ASN A N 1
ATOM 800 C CA . ASN A 1 98 ? -6.376 4.208 19.346 1.00 92.75 98 ASN A CA 1
ATOM 801 C C . ASN A 1 98 ? -7.065 4.287 17.971 1.00 92.75 98 ASN A C 1
ATOM 803 O O . ASN A 1 98 ? -6.392 4.128 16.954 1.00 92.75 98 ASN A O 1
ATOM 807 N N . LEU A 1 99 ? -8.374 4.558 17.926 1.00 92.50 99 LEU A N 1
ATOM 808 C CA . LEU A 1 99 ? -9.119 4.747 16.677 1.00 92.50 99 LEU A CA 1
ATOM 809 C C . LEU A 1 99 ? -8.620 5.978 15.914 1.00 92.50 99 LEU A C 1
ATOM 811 O O . LEU A 1 99 ? -8.379 5.882 14.716 1.00 92.50 99 LEU A O 1
ATOM 815 N N . LEU A 1 100 ? -8.366 7.096 16.604 1.00 95.62 100 LEU A N 1
ATOM 816 C CA . LEU A 1 100 ? -7.766 8.287 15.991 1.00 95.62 100 LEU A CA 1
ATOM 817 C C . LEU A 1 100 ? -6.363 8.022 15.438 1.00 95.62 100 LEU A C 1
ATOM 819 O O . LEU A 1 100 ? -6.005 8.529 14.377 1.00 95.62 100 LEU A O 1
ATOM 823 N N . VAL A 1 101 ? -5.554 7.226 16.142 1.00 96.75 101 VAL A N 1
ATOM 824 C CA . VAL A 1 101 ? -4.243 6.802 15.631 1.00 96.75 101 VAL A CA 1
ATOM 825 C C . VAL A 1 101 ? -4.406 5.959 14.362 1.00 96.75 101 VAL A C 1
ATOM 827 O O . VAL A 1 101 ? -3.648 6.157 13.414 1.00 96.75 101 VAL A O 1
ATOM 830 N N . GLY A 1 102 ? -5.395 5.061 14.321 1.00 95.12 102 GLY A N 1
ATOM 831 C CA . GLY A 1 102 ? -5.751 4.292 13.125 1.00 95.12 102 GLY A CA 1
ATOM 832 C C . GLY A 1 102 ? -6.191 5.170 11.960 1.00 95.12 102 GLY A C 1
ATOM 833 O O . GLY A 1 102 ? -5.663 5.012 10.863 1.00 95.12 102 GLY A O 1
ATOM 834 N N . GLN A 1 103 ? -7.068 6.142 12.211 1.00 96.62 103 GLN A N 1
ATOM 835 C CA . GLN A 1 103 ? -7.543 7.085 11.199 1.00 96.62 103 GLN A CA 1
ATOM 836 C C . GLN A 1 103 ? -6.379 7.849 10.562 1.00 96.62 103 GLN A C 1
ATOM 838 O O . GLN A 1 103 ? -6.187 7.786 9.353 1.00 96.62 103 GLN A O 1
ATOM 843 N N . ARG A 1 104 ? -5.527 8.477 11.380 1.00 97.94 104 ARG A N 1
ATOM 844 C CA . ARG A 1 104 ? -4.349 9.213 10.889 1.00 97.94 104 ARG A CA 1
ATOM 845 C C . ARG A 1 104 ? -3.384 8.321 10.111 1.00 97.94 104 ARG A C 1
ATOM 847 O O . ARG A 1 104 ? -2.702 8.778 9.198 1.00 97.94 104 ARG A O 1
ATOM 854 N N . GLN A 1 105 ? -3.276 7.049 10.496 1.00 97.88 105 GLN A N 1
ATOM 855 C CA . GLN A 1 105 ? -2.425 6.098 9.789 1.00 97.88 105 GLN A CA 1
ATOM 856 C C . GLN A 1 105 ? -2.985 5.739 8.407 1.00 97.88 105 GLN A C 1
ATOM 858 O O . GLN A 1 105 ? -2.199 5.567 7.476 1.00 97.88 105 GLN A O 1
ATOM 863 N N . LEU A 1 106 ? -4.308 5.636 8.276 1.00 97.69 106 LEU A N 1
ATOM 864 C CA . LEU A 1 106 ? -4.988 5.413 7.003 1.00 97.69 106 LEU A CA 1
ATOM 865 C C . LEU A 1 106 ? -4.906 6.649 6.097 1.00 97.69 106 LEU A C 1
ATOM 867 O O . LEU A 1 106 ? -4.519 6.511 4.943 1.00 97.69 106 LEU A O 1
ATOM 871 N N . GLU A 1 107 ? -5.142 7.851 6.628 1.00 98.25 107 GLU A N 1
ATOM 872 C CA . GLU A 1 107 ? -4.958 9.117 5.896 1.00 98.25 107 GLU A CA 1
ATOM 873 C C . GLU A 1 107 ? -3.530 9.232 5.340 1.00 98.25 107 GLU A C 1
ATOM 875 O O . GLU A 1 107 ? -3.323 9.512 4.160 1.00 98.25 107 GLU A O 1
ATOM 880 N N . ARG A 1 108 ? -2.524 8.910 6.167 1.00 98.19 108 ARG A N 1
ATOM 881 C CA . ARG A 1 108 ? -1.127 8.856 5.722 1.00 98.19 108 ARG A CA 1
ATOM 882 C C . ARG A 1 108 ? -0.915 7.838 4.600 1.00 98.19 108 ARG A C 1
ATOM 884 O O . ARG A 1 108 ? -0.149 8.118 3.684 1.00 98.19 108 ARG A O 1
ATOM 891 N N . LEU A 1 109 ? -1.521 6.652 4.690 1.00 98.31 109 LEU A N 1
ATOM 892 C CA . LEU A 1 109 ? -1.425 5.643 3.632 1.00 98.31 109 LEU A CA 1
ATOM 893 C C . LEU A 1 109 ? -2.025 6.157 2.320 1.00 98.31 109 LEU A C 1
ATOM 895 O O . LEU A 1 109 ? -1.373 6.010 1.293 1.00 98.31 109 LEU A O 1
ATOM 899 N N . ALA A 1 110 ? -3.189 6.810 2.357 1.00 98.44 110 ALA A N 1
ATOM 900 C CA . ALA A 1 110 ? -3.813 7.387 1.166 1.00 98.44 110 ALA A CA 1
ATOM 901 C C . ALA A 1 110 ? -2.886 8.400 0.479 1.00 98.44 110 ALA A C 1
ATOM 903 O O . ALA A 1 110 ? -2.624 8.277 -0.715 1.00 98.44 110 ALA A O 1
ATOM 904 N N . THR A 1 111 ? -2.291 9.331 1.237 1.00 98.38 111 THR A N 1
ATOM 905 C CA . THR A 1 111 ? -1.311 10.281 0.683 1.00 98.38 111 THR A CA 1
ATOM 906 C C . THR A 1 111 ? -0.107 9.573 0.061 1.00 98.38 111 THR A C 1
ATOM 908 O O . THR A 1 111 ? 0.375 9.978 -0.991 1.00 98.38 111 THR A O 1
ATOM 911 N N . LEU A 1 112 ? 0.396 8.506 0.687 1.00 98.44 112 LEU A N 1
ATOM 912 C CA . LEU A 1 112 ? 1.535 7.763 0.149 1.00 98.44 112 LEU A CA 1
ATOM 913 C C . LEU A 1 112 ? 1.192 7.017 -1.149 1.00 98.44 112 LEU A C 1
ATOM 915 O O . LEU A 1 112 ? 2.032 6.971 -2.043 1.00 98.44 112 LEU A O 1
ATOM 919 N N . PHE A 1 113 ? -0.018 6.467 -1.278 1.00 98.56 113 PHE A N 1
ATOM 920 C CA . PHE A 1 113 ? -0.484 5.874 -2.535 1.00 98.56 113 PHE A CA 1
ATOM 921 C C . PHE A 1 113 ? -0.664 6.925 -3.633 1.00 98.56 113 PHE A C 1
ATOM 923 O O . PHE A 1 113 ? -0.255 6.694 -4.765 1.00 98.56 113 PHE A O 1
ATOM 930 N N . GLN A 1 114 ? -1.172 8.113 -3.302 1.00 98.50 114 GLN A N 1
ATOM 931 C CA . GLN A 1 114 ? -1.250 9.225 -4.256 1.00 98.50 114 GLN A CA 1
ATOM 932 C C . GLN A 1 114 ? 0.143 9.663 -4.736 1.00 98.50 114 GLN A C 1
ATOM 934 O O . GLN A 1 114 ? 0.348 9.893 -5.926 1.00 98.50 114 GLN A O 1
ATOM 939 N N . LEU A 1 115 ? 1.123 9.736 -3.827 1.00 98.31 115 LEU A N 1
ATOM 940 C CA . LEU A 1 115 ? 2.519 10.016 -4.183 1.00 98.31 115 LEU A CA 1
ATOM 941 C C . LEU A 1 115 ? 3.129 8.909 -5.049 1.00 98.31 115 LEU A C 1
ATOM 943 O O . LEU A 1 115 ? 3.902 9.213 -5.956 1.00 98.31 115 LEU A O 1
ATOM 947 N N . LEU A 1 116 ? 2.787 7.645 -4.785 1.00 98.38 116 LEU A N 1
ATOM 948 C CA . LEU A 1 116 ? 3.199 6.519 -5.619 1.00 98.38 116 LEU A CA 1
ATOM 949 C C . LEU A 1 116 ? 2.646 6.661 -7.042 1.00 98.38 116 LEU A C 1
ATOM 951 O O . LEU A 1 116 ? 3.422 6.570 -7.985 1.00 98.38 116 LEU A O 1
ATOM 955 N N . ASN A 1 117 ? 1.353 6.957 -7.195 1.00 98.38 117 ASN A N 1
ATOM 956 C CA . ASN A 1 117 ? 0.727 7.147 -8.508 1.00 98.38 117 ASN A CA 1
ATOM 957 C C . ASN A 1 117 ? 1.317 8.338 -9.263 1.00 98.38 117 ASN A C 1
ATOM 959 O O . ASN A 1 117 ? 1.558 8.248 -10.461 1.00 98.38 117 ASN A O 1
ATOM 963 N N . SER A 1 118 ? 1.608 9.437 -8.565 1.00 98.38 118 SER A N 1
ATOM 964 C CA . SER A 1 118 ? 2.296 10.588 -9.161 1.00 98.38 118 SER A CA 1
ATOM 965 C C . SER A 1 118 ? 3.671 10.200 -9.717 1.00 98.38 118 SER A C 1
ATOM 967 O O . SER A 1 118 ? 3.989 10.526 -10.858 1.00 98.38 118 SER A O 1
ATOM 969 N N . ALA A 1 119 ? 4.459 9.441 -8.944 1.00 98.00 119 ALA A N 1
ATOM 970 C CA . ALA A 1 119 ? 5.749 8.939 -9.405 1.00 98.00 119 ALA A CA 1
ATOM 971 C C . ALA A 1 119 ? 5.591 7.998 -10.606 1.00 98.00 119 ALA A C 1
ATOM 973 O O . ALA A 1 119 ? 6.301 8.158 -11.587 1.00 98.00 119 ALA A O 1
ATOM 974 N N . ILE A 1 120 ? 4.644 7.056 -10.549 1.00 97.88 120 ILE A N 1
ATOM 975 C CA . ILE A 1 120 ? 4.370 6.118 -11.644 1.00 97.88 120 ILE A CA 1
ATOM 976 C C . ILE A 1 120 ? 4.026 6.863 -12.938 1.00 97.88 120 ILE A C 1
ATOM 978 O O . ILE A 1 120 ? 4.621 6.561 -13.966 1.00 97.88 120 ILE A O 1
ATOM 982 N N . ASN A 1 121 ? 3.136 7.857 -12.885 1.00 98.06 121 ASN A N 1
ATOM 983 C CA . ASN A 1 121 ? 2.786 8.656 -14.061 1.00 98.06 121 ASN A CA 1
ATOM 984 C C . ASN A 1 121 ? 4.013 9.366 -14.647 1.00 98.06 121 ASN A C 1
ATOM 986 O O . ASN A 1 121 ? 4.264 9.239 -15.837 1.00 98.06 121 ASN A O 1
ATOM 990 N N . GLY A 1 122 ? 4.842 10.008 -13.813 1.00 97.62 122 GLY A N 1
ATOM 991 C CA . GLY A 1 122 ? 6.084 10.637 -14.287 1.00 97.62 122 GLY A CA 1
ATOM 992 C C . GLY A 1 122 ? 7.064 9.643 -14.925 1.00 97.62 122 GLY A C 1
ATOM 993 O O . GLY A 1 122 ? 7.723 9.956 -15.921 1.00 97.62 122 GLY A O 1
ATOM 994 N N . MET A 1 123 ? 7.128 8.413 -14.400 1.00 96.81 123 MET A N 1
ATOM 995 C CA . MET A 1 123 ? 7.919 7.335 -14.997 1.00 96.81 123 MET A CA 1
ATOM 996 C C . MET A 1 123 ? 7.364 6.889 -16.355 1.00 96.81 123 MET A C 1
ATOM 998 O O . MET A 1 123 ? 8.152 6.731 -17.284 1.00 96.81 123 MET A O 1
ATOM 1002 N N . ILE A 1 124 ? 6.045 6.709 -16.480 1.00 96.56 124 ILE A N 1
ATOM 1003 C CA . ILE A 1 124 ? 5.381 6.321 -17.735 1.00 96.56 124 ILE A CA 1
ATOM 1004 C C . ILE A 1 124 ? 5.563 7.413 -18.793 1.00 96.56 124 ILE A C 1
ATOM 1006 O O . ILE A 1 124 ? 6.087 7.117 -19.862 1.00 96.56 124 ILE A O 1
ATOM 1010 N N . ASP A 1 125 ? 5.270 8.674 -18.459 1.00 96.38 125 ASP A N 1
ATOM 1011 C CA . ASP A 1 125 ? 5.437 9.822 -19.363 1.00 96.38 125 ASP A CA 1
ATOM 1012 C C . ASP A 1 125 ? 6.875 9.913 -19.903 1.00 96.38 125 ASP A C 1
ATOM 1014 O O . ASP A 1 125 ? 7.112 10.214 -21.075 1.00 96.38 125 ASP A O 1
ATOM 1018 N N . SER A 1 126 ? 7.862 9.635 -19.042 1.00 94.94 126 SER A N 1
ATOM 1019 C CA . SER A 1 126 ? 9.273 9.620 -19.434 1.00 94.94 126 SER A CA 1
ATOM 1020 C C . SER A 1 126 ? 9.594 8.470 -20.393 1.00 94.94 126 SER A C 1
ATOM 1022 O O . SER A 1 126 ? 10.338 8.661 -21.354 1.00 94.94 126 SER A O 1
ATOM 1024 N N . LEU A 1 127 ? 9.048 7.275 -20.145 1.00 92.88 127 LEU A N 1
ATOM 1025 C CA . LEU A 1 127 ? 9.257 6.116 -21.012 1.00 92.88 127 LEU A CA 1
ATOM 1026 C C . LEU A 1 127 ? 8.602 6.327 -22.386 1.00 92.88 127 LEU A C 1
ATOM 1028 O O . LEU A 1 127 ? 9.281 6.125 -23.395 1.00 92.88 127 LEU A O 1
ATOM 1032 N N . ASP A 1 128 ? 7.367 6.832 -22.432 1.00 93.25 128 ASP A N 1
ATOM 1033 C CA . ASP A 1 128 ? 6.656 7.174 -23.673 1.00 93.25 128 ASP A CA 1
ATOM 1034 C C . ASP A 1 128 ? 7.441 8.200 -24.506 1.00 93.25 128 ASP A C 1
ATOM 1036 O O . ASP A 1 128 ? 7.698 7.991 -25.694 1.00 93.25 128 ASP A O 1
ATOM 1040 N N . ALA A 1 129 ? 7.946 9.263 -23.867 1.00 91.44 129 ALA A N 1
ATOM 1041 C CA . ALA A 1 129 ? 8.761 10.270 -24.546 1.00 91.44 129 ALA A CA 1
ATOM 1042 C C . ALA A 1 129 ? 10.049 9.686 -25.157 1.00 91.44 129 ALA A C 1
ATOM 1044 O O . ALA A 1 129 ? 10.522 10.166 -26.190 1.00 91.44 129 ALA A O 1
ATOM 1045 N N . THR A 1 130 ? 10.638 8.651 -24.541 1.00 86.69 130 THR A N 1
ATOM 1046 C CA . THR A 1 130 ? 11.812 7.978 -25.120 1.00 86.69 130 THR A CA 1
ATOM 1047 C C . THR A 1 130 ? 11.462 7.104 -26.324 1.00 86.69 130 THR A C 1
ATOM 1049 O O . THR A 1 130 ? 12.249 7.082 -27.274 1.00 86.69 130 THR A O 1
ATOM 1052 N N . ALA A 1 131 ? 10.294 6.455 -26.328 1.00 83.56 131 ALA A N 1
ATOM 1053 C CA . ALA A 1 131 ? 9.831 5.616 -27.435 1.00 83.56 131 ALA A CA 1
ATOM 1054 C C . ALA A 1 131 ? 9.565 6.433 -28.713 1.00 83.56 131 ALA A C 1
ATOM 1056 O O . ALA A 1 131 ? 9.950 6.034 -29.811 1.00 83.56 131 ALA A O 1
ATOM 1057 N N . ASP A 1 132 ? 9.013 7.640 -28.583 1.00 79.06 132 ASP A N 1
ATOM 1058 C CA . ASP A 1 132 ? 8.797 8.517 -29.741 1.00 79.06 132 ASP A CA 1
ATOM 1059 C C . ASP A 1 132 ? 10.121 8.936 -30.409 1.00 79.06 132 ASP A C 1
ATOM 1061 O O . ASP A 1 132 ? 10.226 9.042 -31.635 1.00 79.06 132 ASP A O 1
ATOM 1065 N N . THR A 1 133 ? 11.179 9.147 -29.617 1.00 74.81 133 THR A N 1
ATOM 1066 C CA . THR A 1 133 ? 12.482 9.575 -30.151 1.00 74.81 133 THR A CA 1
ATOM 1067 C C . THR A 1 133 ? 13.251 8.473 -30.880 1.00 74.81 133 THR A C 1
ATOM 1069 O O . THR A 1 133 ? 14.042 8.787 -31.777 1.00 74.81 133 THR A O 1
ATOM 1072 N N . SER A 1 134 ? 13.043 7.197 -30.534 1.00 70.81 134 SER A N 1
ATOM 1073 C CA . SER A 1 134 ? 13.667 6.071 -31.239 1.00 70.81 134 SER A CA 1
ATOM 1074 C C . SER A 1 134 ? 13.037 5.860 -32.617 1.00 70.81 134 SER A C 1
ATOM 1076 O O . SER A 1 134 ? 13.777 5.753 -33.597 1.00 70.81 134 SER A O 1
ATOM 1078 N N . HIS A 1 135 ? 11.706 5.921 -32.726 1.00 70.75 135 HIS A N 1
ATOM 1079 C CA . HIS A 1 135 ? 10.996 5.750 -34.000 1.00 70.75 135 HIS A CA 1
ATOM 1080 C C . HIS A 1 135 ? 11.356 6.819 -35.042 1.00 70.75 135 HIS A C 1
ATOM 1082 O O . HIS A 1 135 ? 11.663 6.492 -36.189 1.00 70.75 135 HIS A O 1
ATOM 1088 N N . VAL A 1 136 ? 11.442 8.095 -34.644 1.00 69.62 136 VAL A N 1
ATOM 1089 C CA . VAL A 1 136 ? 11.837 9.188 -35.558 1.00 69.62 136 VAL A CA 1
ATOM 1090 C C . VAL A 1 136 ? 13.258 8.993 -36.106 1.00 69.62 136 VAL A C 1
ATOM 1092 O O . VAL A 1 136 ? 13.563 9.388 -37.234 1.00 69.62 136 VAL A O 1
ATOM 1095 N N . ARG A 1 13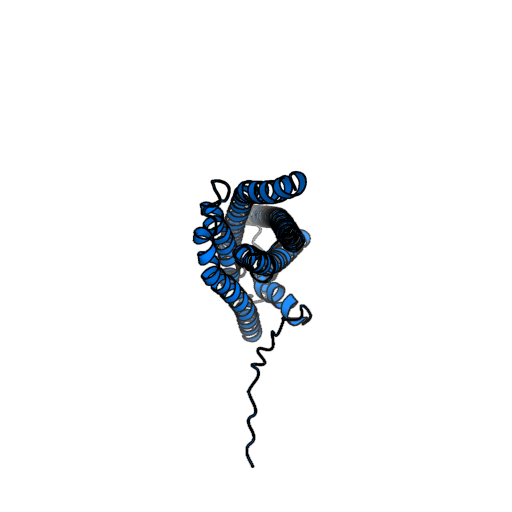7 ? 14.151 8.374 -35.325 1.00 62.75 137 ARG A N 1
ATOM 1096 C CA . ARG A 1 137 ? 15.545 8.142 -35.723 1.00 62.75 137 ARG A CA 1
ATOM 1097 C C . ARG A 1 137 ? 15.689 6.976 -36.702 1.00 62.75 137 ARG A C 1
ATOM 1099 O O . ARG A 1 137 ? 16.548 7.042 -37.582 1.00 62.75 137 ARG A O 1
ATOM 1106 N N . GLU A 1 138 ? 14.845 5.954 -36.574 1.00 64.62 138 GLU A N 1
ATOM 1107 C CA . GLU A 1 138 ? 14.762 4.840 -37.525 1.00 64.62 138 GLU A CA 1
ATOM 1108 C C . GLU A 1 138 ? 14.186 5.287 -38.876 1.00 64.62 138 GLU A C 1
ATOM 1110 O O . GLU A 1 138 ? 14.751 4.963 -39.923 1.00 64.62 138 GLU A O 1
ATOM 1115 N N . GLU A 1 139 ? 13.131 6.107 -38.874 1.00 71.25 139 GLU A N 1
ATOM 1116 C CA . GLU A 1 139 ? 12.500 6.612 -40.104 1.00 71.25 139 GLU A CA 1
ATOM 1117 C C . GLU A 1 139 ? 13.406 7.549 -40.917 1.00 71.25 139 GLU A C 1
ATOM 1119 O O . GLU A 1 139 ? 13.328 7.593 -42.146 1.00 71.25 139 GLU A O 1
ATOM 1124 N N . GLN A 1 140 ? 14.316 8.275 -40.260 1.00 75.12 140 GLN A N 1
ATOM 1125 C CA . GLN A 1 140 ? 15.260 9.176 -40.933 1.00 75.12 140 GLN A CA 1
ATOM 1126 C C . GLN A 1 140 ? 16.443 8.455 -41.601 1.00 75.12 140 GLN A C 1
ATOM 1128 O O . GLN A 1 140 ? 17.319 9.116 -42.163 1.00 75.12 140 GLN A O 1
ATOM 1133 N N . GLY A 1 141 ? 16.508 7.118 -41.553 1.00 58.38 141 GLY A N 1
ATOM 1134 C CA . GLY A 1 141 ? 17.567 6.341 -42.206 1.00 58.38 141 GLY A CA 1
ATOM 1135 C C . GLY A 1 141 ? 18.973 6.638 -41.671 1.00 58.38 141 GLY A C 1
ATOM 1136 O O . GLY A 1 141 ? 19.970 6.264 -42.295 1.00 58.38 141 GLY A O 1
ATOM 1137 N N . ILE A 1 142 ? 19.073 7.306 -40.515 1.00 60.25 142 ILE A N 1
ATOM 1138 C CA . ILE A 1 142 ? 20.326 7.510 -39.795 1.00 60.25 142 ILE A CA 1
ATOM 1139 C C . ILE A 1 142 ? 20.656 6.165 -39.162 1.00 60.25 142 ILE A C 1
ATOM 1141 O O . ILE A 1 142 ? 20.315 5.904 -38.011 1.00 60.25 142 ILE A O 1
ATOM 1145 N N . SER A 1 143 ? 21.285 5.299 -39.960 1.00 52.28 143 SER A N 1
ATOM 1146 C CA . SER A 1 143 ? 21.766 3.993 -39.526 1.00 52.28 143 SER A CA 1
ATOM 1147 C C . SER A 1 143 ? 22.517 4.181 -38.204 1.00 52.28 143 SER A C 1
ATOM 1149 O O . SER A 1 143 ? 23.483 4.958 -38.172 1.00 52.28 143 SER A O 1
ATOM 1151 N N . PRO A 1 144 ? 22.049 3.583 -37.094 1.00 56.50 144 PRO A N 1
ATOM 1152 C CA . PRO A 1 144 ? 22.681 3.771 -35.804 1.00 56.50 144 PRO A CA 1
ATOM 1153 C C . PRO A 1 144 ? 24.109 3.255 -35.933 1.00 56.50 144 PRO A C 1
ATOM 1155 O O . PRO A 1 144 ? 24.338 2.064 -36.129 1.00 56.50 144 PRO A O 1
ATOM 1158 N N . GLY A 1 145 ? 25.070 4.184 -35.902 1.00 49.66 145 GLY A N 1
ATOM 1159 C CA . GLY A 1 145 ? 26.492 3.885 -35.989 1.00 49.66 145 GLY A CA 1
ATOM 1160 C C . GLY A 1 145 ? 26.823 2.710 -35.075 1.00 49.66 145 GLY A C 1
ATOM 1161 O O . GLY A 1 145 ? 26.627 2.777 -33.861 1.00 49.66 145 GLY A O 1
ATOM 1162 N N . SER A 1 146 ? 27.275 1.633 -35.708 1.00 46.31 146 SER A N 1
ATOM 1163 C CA . SER A 1 146 ? 27.455 0.269 -35.207 1.00 46.31 146 SER A CA 1
ATOM 1164 C C . SER A 1 146 ? 28.547 0.114 -34.126 1.00 46.31 146 SER A C 1
ATOM 1166 O O . SER A 1 146 ? 29.218 -0.913 -34.070 1.00 46.31 146 SER A O 1
ATOM 1168 N N . GLU A 1 147 ? 28.745 1.102 -33.249 1.00 48.44 147 GLU A N 1
ATOM 1169 C CA . GLU A 1 147 ? 29.823 1.127 -32.244 1.00 48.44 147 GLU A CA 1
ATOM 1170 C C . GLU A 1 147 ? 29.341 1.073 -30.781 1.00 48.44 147 GLU A C 1
ATOM 1172 O O . GLU A 1 147 ? 30.153 1.137 -29.860 1.00 48.44 147 GLU A O 1
ATOM 1177 N N . ARG A 1 148 ? 28.037 0.890 -30.520 1.00 51.41 148 ARG A N 1
ATOM 1178 C CA . ARG A 1 148 ? 27.501 0.713 -29.150 1.00 51.41 148 ARG A CA 1
ATOM 1179 C C . ARG A 1 148 ? 27.101 -0.714 -28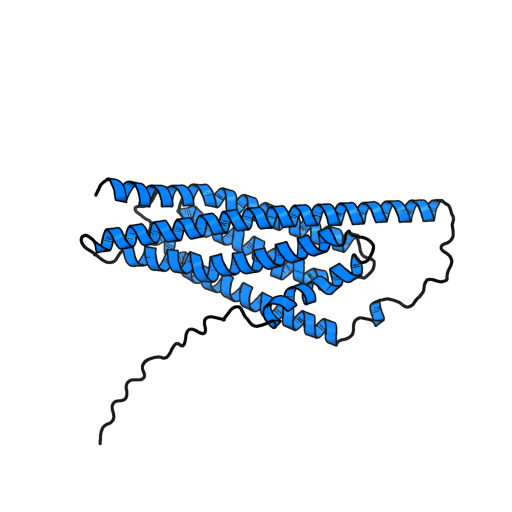.770 1.00 51.41 148 ARG A C 1
ATOM 1181 O O . ARG A 1 148 ? 26.482 -0.901 -27.729 1.00 51.41 148 ARG A O 1
ATOM 1188 N N . PHE A 1 149 ? 27.545 -1.732 -29.509 1.00 47.22 149 PHE A N 1
ATOM 1189 C CA . PHE A 1 149 ? 27.509 -3.122 -29.030 1.00 47.22 149 PHE A CA 1
ATOM 1190 C C . PHE A 1 149 ? 28.596 -3.367 -27.966 1.00 47.22 149 PHE A C 1
ATOM 1192 O O . PHE A 1 149 ? 29.505 -4.179 -28.127 1.00 47.22 149 PHE A O 1
ATOM 1199 N N . GLN A 1 150 ? 28.509 -2.654 -26.843 1.00 48.78 150 GLN A N 1
ATOM 1200 C CA . GLN A 1 150 ? 29.200 -3.025 -25.613 1.00 48.78 150 GLN A CA 1
ATOM 1201 C C . GLN A 1 150 ? 28.402 -4.122 -24.908 1.00 48.78 150 GLN A C 1
ATOM 1203 O O . GLN A 1 150 ? 27.821 -3.872 -23.867 1.00 48.78 150 GLN A O 1
ATOM 1208 N N . SER A 1 151 ? 28.462 -5.344 -25.445 1.00 47.84 151 SER A N 1
ATOM 1209 C CA . SER A 1 151 ? 27.999 -6.594 -24.812 1.00 47.84 151 SER A CA 1
ATOM 1210 C C . SER A 1 151 ? 26.494 -6.666 -24.471 1.00 47.84 151 SER A C 1
ATOM 1212 O O . SER A 1 151 ? 25.907 -5.696 -24.004 1.00 47.84 151 SER A O 1
ATOM 1214 N N . PRO A 1 152 ? 25.835 -7.829 -24.612 1.00 46.31 152 PRO A N 1
ATOM 1215 C CA . PRO A 1 152 ? 24.488 -7.996 -24.075 1.00 46.31 152 PRO A CA 1
ATOM 1216 C C . PRO A 1 152 ? 24.505 -7.730 -22.552 1.00 46.31 152 PRO A C 1
ATOM 1218 O O . PRO A 1 152 ? 25.313 -8.346 -21.840 1.00 46.31 152 PRO A O 1
ATOM 1221 N N . PRO A 1 153 ? 23.626 -6.856 -22.015 1.00 52.22 153 PRO A N 1
ATOM 1222 C CA . PRO A 1 153 ? 23.527 -6.582 -20.576 1.00 52.22 153 PRO A CA 1
ATOM 1223 C C . PRO A 1 153 ? 23.249 -7.840 -19.743 1.00 52.22 153 PRO A C 1
ATOM 1225 O O . PRO A 1 153 ? 23.470 -7.854 -18.532 1.00 52.22 153 PRO A O 1
ATOM 1228 N N . GLU A 1 154 ? 22.800 -8.917 -20.392 1.00 50.72 154 GLU A N 1
ATOM 1229 C CA . GLU A 1 154 ? 22.522 -10.217 -19.790 1.00 50.72 154 GLU A CA 1
ATOM 1230 C C . GLU A 1 154 ? 23.725 -10.808 -19.038 1.00 50.72 154 GLU A C 1
ATOM 1232 O O . GLU A 1 154 ? 23.545 -11.445 -18.002 1.00 50.72 154 GLU A O 1
ATOM 1237 N N . SER A 1 155 ? 24.961 -10.522 -19.468 1.00 48.50 155 SER A N 1
ATOM 1238 C CA . SER A 1 155 ? 26.175 -11.036 -18.806 1.00 48.50 155 SER A CA 1
ATOM 1239 C C . SER A 1 155 ? 26.539 -10.316 -17.496 1.00 48.50 155 SER A C 1
ATOM 1241 O O . SER A 1 155 ? 27.477 -10.724 -16.811 1.00 48.50 155 SER A O 1
ATOM 1243 N N . ARG A 1 156 ? 25.825 -9.245 -17.114 1.00 53.50 156 ARG A N 1
ATOM 1244 C CA . ARG A 1 156 ? 26.116 -8.474 -15.888 1.00 53.50 156 ARG A CA 1
ATOM 1245 C C . ARG A 1 156 ? 25.330 -8.946 -14.664 1.00 53.50 156 ARG A C 1
ATOM 1247 O O . ARG A 1 156 ? 25.614 -8.505 -13.546 1.00 53.50 156 ARG A O 1
ATOM 1254 N N . TRP A 1 157 ? 24.368 -9.848 -14.839 1.00 63.53 157 TRP A N 1
ATOM 1255 C CA . TRP A 1 157 ? 23.533 -10.349 -13.749 1.00 63.53 157 TRP A CA 1
ATOM 1256 C C . TRP A 1 157 ? 24.206 -11.518 -13.050 1.00 63.53 157 TRP A C 1
ATOM 1258 O O . TRP A 1 157 ? 23.843 -12.683 -13.185 1.00 63.53 157 TRP A O 1
ATOM 1268 N N . GLN A 1 158 ? 25.228 -11.150 -12.292 1.00 70.69 158 GLN A N 1
ATOM 1269 C CA . GLN A 1 158 ? 25.943 -12.015 -11.377 1.00 70.69 158 GLN A CA 1
ATOM 1270 C C . GLN A 1 158 ? 24.953 -12.805 -10.488 1.00 70.69 158 GLN A C 1
ATOM 1272 O O . GLN A 1 158 ? 24.010 -12.198 -9.959 1.00 70.69 158 GLN A O 1
ATOM 1277 N N . PRO A 1 159 ? 25.136 -14.130 -10.302 1.00 76.50 159 PRO A N 1
ATOM 1278 C CA . PRO A 1 159 ? 24.333 -14.965 -9.396 1.00 76.50 159 PRO A CA 1
ATOM 1279 C C . PRO A 1 159 ? 24.118 -14.335 -8.010 1.00 76.50 159 PRO A C 1
ATOM 1281 O O . PRO A 1 159 ? 23.075 -14.511 -7.376 1.00 76.50 159 PRO A O 1
ATOM 1284 N N . GLU A 1 160 ? 25.080 -13.530 -7.568 1.00 82.69 160 GLU A N 1
ATOM 1285 C CA . GLU A 1 160 ? 25.058 -12.724 -6.356 1.00 82.69 160 GLU A CA 1
ATOM 1286 C C . GLU A 1 160 ? 23.873 -11.744 -6.297 1.00 82.69 160 GLU A C 1
ATOM 1288 O O . GLU A 1 160 ? 23.256 -11.608 -5.241 1.00 82.69 160 GLU A O 1
ATOM 1293 N N . ILE A 1 161 ? 23.515 -11.078 -7.402 1.00 81.25 161 ILE A N 1
ATOM 1294 C CA . ILE A 1 161 ? 22.383 -10.133 -7.457 1.00 81.25 161 ILE A CA 1
ATOM 1295 C C . ILE A 1 161 ? 21.061 -10.890 -7.320 1.00 81.25 161 ILE A C 1
ATOM 1297 O O . ILE A 1 161 ? 20.166 -10.451 -6.597 1.00 81.25 161 ILE A O 1
ATOM 1301 N N . GLN A 1 162 ? 20.943 -12.048 -7.975 1.00 84.50 162 GLN A N 1
ATOM 1302 C CA . GLN A 1 162 ? 19.744 -12.878 -7.880 1.00 84.50 162 GLN A CA 1
ATOM 1303 C C . GLN A 1 162 ? 19.544 -13.396 -6.453 1.00 84.50 162 GLN A C 1
ATOM 1305 O O . GLN A 1 162 ? 18.432 -13.371 -5.929 1.00 84.50 162 GLN A O 1
ATOM 1310 N N . GLU A 1 163 ? 20.620 -13.823 -5.798 1.00 87.44 163 GLU A N 1
ATOM 1311 C CA . GLU A 1 163 ? 20.575 -14.279 -4.414 1.00 87.44 163 GLU A CA 1
ATOM 1312 C C . GLU A 1 163 ? 20.251 -13.139 -3.433 1.00 87.44 163 GLU A C 1
ATOM 1314 O O . GLU A 1 163 ? 19.431 -13.310 -2.530 1.00 87.44 163 GLU A O 1
ATOM 1319 N N . GLN A 1 164 ? 20.823 -11.946 -3.630 1.00 87.75 164 GLN A N 1
ATOM 1320 C CA . GLN A 1 164 ? 20.463 -10.754 -2.852 1.00 87.75 164 GLN A CA 1
ATOM 1321 C C . GLN A 1 164 ? 18.977 -10.416 -3.001 1.00 87.75 164 GLN A C 1
ATOM 1323 O O . GLN A 1 164 ? 18.305 -10.150 -2.002 1.00 87.75 164 GLN A O 1
ATOM 1328 N N . TRP A 1 165 ? 18.455 -10.487 -4.225 1.00 89.94 165 TRP A N 1
ATOM 1329 C CA . TRP A 1 165 ? 17.040 -10.280 -4.501 1.00 89.94 165 TRP A CA 1
ATOM 1330 C C . TRP A 1 165 ? 16.168 -11.315 -3.783 1.00 89.94 165 TRP A C 1
ATOM 1332 O O . TRP A 1 165 ? 15.230 -10.937 -3.087 1.00 89.94 165 TRP A O 1
ATOM 1342 N N . ARG A 1 166 ? 16.510 -12.612 -3.850 1.00 88.50 166 ARG A N 1
ATOM 1343 C CA . ARG A 1 166 ? 15.749 -13.668 -3.152 1.00 88.50 166 ARG A CA 1
ATOM 1344 C C . ARG A 1 166 ? 15.712 -13.441 -1.645 1.00 88.50 166 ARG A C 1
ATOM 1346 O O . ARG A 1 166 ? 14.666 -13.622 -1.028 1.00 88.50 166 ARG A O 1
ATOM 1353 N N . ARG A 1 167 ? 16.828 -13.016 -1.042 1.00 89.38 167 ARG A N 1
ATOM 1354 C CA . ARG A 1 167 ? 16.884 -12.678 0.391 1.00 89.38 167 ARG A CA 1
ATOM 1355 C C . ARG A 1 167 ? 16.011 -11.473 0.724 1.00 89.38 167 ARG A C 1
ATOM 1357 O O . ARG A 1 167 ? 15.275 -11.520 1.706 1.00 89.38 167 ARG A O 1
ATOM 1364 N N . ALA A 1 168 ? 16.066 -10.422 -0.094 1.00 88.69 168 ALA A N 1
ATOM 1365 C CA . ALA A 1 168 ? 15.208 -9.250 0.051 1.00 88.69 168 ALA A CA 1
ATOM 1366 C C . ALA A 1 168 ? 13.721 -9.637 -0.028 1.00 88.69 168 ALA A C 1
ATOM 1368 O O . ALA A 1 168 ? 12.94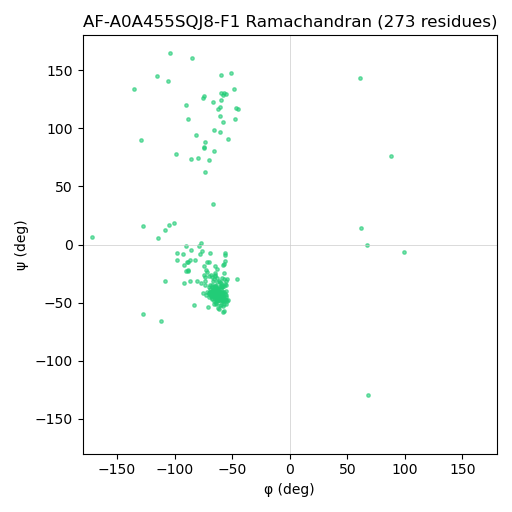5 -9.306 0.870 1.00 88.69 168 ALA A O 1
ATOM 1369 N N . PHE A 1 169 ? 13.347 -10.434 -1.028 1.00 89.06 169 PHE A N 1
ATOM 1370 C CA . PHE A 1 169 ? 11.983 -10.919 -1.204 1.00 89.06 169 PHE A CA 1
ATOM 1371 C C . PHE A 1 169 ? 11.528 -11.854 -0.074 1.00 89.06 169 PHE A C 1
ATOM 1373 O O . PHE A 1 169 ? 10.376 -11.794 0.354 1.00 89.06 169 PHE A O 1
ATOM 1380 N N . ALA A 1 170 ? 12.419 -12.685 0.475 1.00 89.62 170 ALA A N 1
ATOM 1381 C CA . ALA A 1 170 ? 12.108 -13.540 1.621 1.00 89.62 170 ALA A CA 1
ATOM 1382 C C . ALA A 1 170 ? 11.766 -12.725 2.883 1.00 89.62 170 ALA A C 1
ATOM 1384 O O . ALA A 1 170 ? 10.855 -13.100 3.630 1.00 89.62 170 ALA A O 1
ATOM 1385 N N . ILE A 1 171 ? 12.449 -11.594 3.103 1.00 88.94 171 ILE A N 1
ATOM 1386 C CA . ILE A 1 171 ? 12.130 -10.656 4.190 1.00 88.94 171 ILE A CA 1
ATOM 1387 C C . ILE A 1 171 ? 10.721 -10.097 3.973 1.00 88.94 171 ILE A C 1
ATOM 1389 O O . ILE A 1 171 ? 9.856 -10.270 4.833 1.00 88.94 171 ILE A O 1
ATOM 1393 N N . VAL A 1 172 ? 10.452 -9.524 2.797 1.00 87.38 172 VAL A N 1
ATOM 1394 C CA . VAL A 1 172 ? 9.132 -8.977 2.430 1.00 87.38 172 VAL A CA 1
ATOM 1395 C C . VAL A 1 172 ? 8.026 -10.020 2.595 1.00 87.38 172 VAL A C 1
ATOM 1397 O O . VAL A 1 172 ? 7.027 -9.775 3.270 1.00 87.38 172 VAL A O 1
ATOM 1400 N N . SER A 1 173 ? 8.241 -11.225 2.072 1.00 89.25 173 SER A N 1
ATOM 1401 C CA . SER A 1 173 ? 7.313 -12.352 2.180 1.00 89.25 173 SER A CA 1
ATOM 1402 C C . SER A 1 173 ? 7.014 -12.730 3.630 1.00 89.25 173 SER A C 1
ATOM 1404 O O . SER A 1 173 ? 5.888 -13.102 3.957 1.00 89.25 173 SER A O 1
ATOM 1406 N N . THR A 1 174 ? 8.003 -12.636 4.522 1.00 90.31 174 THR A N 1
ATOM 1407 C CA . THR A 1 174 ? 7.817 -12.905 5.955 1.00 90.31 174 THR A CA 1
ATOM 1408 C C . THR A 1 174 ? 6.906 -11.858 6.597 1.00 90.31 174 THR A C 1
ATOM 1410 O O . THR A 1 174 ? 5.991 -12.219 7.341 1.00 90.31 174 THR A O 1
ATOM 1413 N N . HIS A 1 175 ? 7.083 -10.579 6.257 1.00 87.62 175 HIS A N 1
ATOM 1414 C CA . HIS A 1 175 ? 6.184 -9.512 6.707 1.00 87.62 175 HIS A CA 1
ATOM 1415 C C . HIS A 1 175 ? 4.766 -9.693 6.159 1.00 87.62 175 HIS A C 1
ATOM 1417 O O . HIS A 1 175 ? 3.817 -9.681 6.940 1.00 87.62 175 HIS A O 1
ATOM 1423 N N . ILE A 1 176 ? 4.616 -9.974 4.861 1.00 88.62 176 ILE A N 1
ATOM 1424 C CA . ILE A 1 176 ? 3.314 -10.251 4.233 1.00 88.62 176 ILE A CA 1
ATOM 1425 C C . ILE A 1 176 ? 2.597 -11.408 4.943 1.00 88.62 176 ILE A C 1
ATOM 1427 O O . ILE A 1 176 ? 1.419 -11.300 5.290 1.00 88.62 176 ILE A O 1
ATOM 1431 N N . LYS A 1 177 ? 3.305 -12.514 5.211 1.00 90.06 177 LYS A N 1
ATOM 1432 C CA . LYS A 1 177 ? 2.755 -13.657 5.957 1.00 90.06 177 LYS A CA 1
ATOM 1433 C C . LYS A 1 177 ? 2.330 -13.259 7.368 1.00 90.06 177 LYS A C 1
ATOM 1435 O O . LYS A 1 177 ? 1.258 -13.667 7.807 1.00 90.06 177 LYS A O 1
ATOM 1440 N N . SER A 1 178 ? 3.128 -12.446 8.059 1.00 88.19 178 SER A N 1
ATOM 1441 C CA . SER A 1 178 ? 2.780 -11.918 9.382 1.00 88.19 178 SER A CA 1
ATOM 1442 C C . SER A 1 178 ? 1.504 -11.069 9.340 1.00 88.19 178 SER A C 1
ATOM 1444 O O . SER A 1 178 ? 0.617 -11.280 10.168 1.00 88.19 178 SER A O 1
ATOM 1446 N N . TRP A 1 179 ? 1.358 -10.177 8.354 1.00 87.44 179 TRP A N 1
ATOM 1447 C CA . TRP A 1 179 ? 0.149 -9.363 8.191 1.00 87.44 179 TRP A CA 1
ATOM 1448 C C . TRP A 1 179 ? -1.089 -10.237 7.941 1.00 87.44 179 TRP A C 1
ATOM 1450 O O . TRP A 1 179 ? -2.107 -10.086 8.620 1.00 87.44 179 TRP A O 1
ATOM 1460 N N . LYS A 1 180 ? -0.984 -11.210 7.022 1.00 87.06 180 LYS A N 1
ATOM 1461 C CA . LYS A 1 180 ? -2.066 -12.161 6.709 1.00 87.06 180 LYS A CA 1
ATOM 1462 C C . LYS A 1 180 ? -2.434 -13.032 7.916 1.00 87.06 180 LYS A C 1
ATOM 1464 O O . LYS A 1 180 ? -3.617 -13.235 8.183 1.00 87.06 180 LYS A O 1
ATOM 1469 N N . SER A 1 181 ? -1.443 -13.506 8.673 1.00 85.94 181 SER A N 1
ATOM 1470 C CA . SER A 1 181 ? -1.659 -14.310 9.882 1.00 85.94 181 SER A CA 1
ATOM 1471 C C . SER A 1 181 ? -2.400 -13.528 10.961 1.00 85.94 181 SER A C 1
ATOM 1473 O O . SER A 1 181 ? -3.317 -14.067 11.577 1.00 85.94 181 SER A O 1
ATOM 1475 N N . TYR A 1 182 ? -2.029 -12.265 11.189 1.00 76.94 182 TYR A N 1
ATOM 1476 C CA . TYR A 1 182 ? -2.719 -11.417 12.156 1.00 76.94 182 TYR A CA 1
ATOM 1477 C C . TYR A 1 182 ? -4.176 -11.161 11.744 1.00 76.94 182 TYR A C 1
ATOM 1479 O O . TYR A 1 182 ? -5.085 -11.199 12.564 1.00 76.94 182 TYR A O 1
ATOM 1487 N N . ARG A 1 183 ? -4.451 -10.999 10.448 1.00 70.56 183 ARG A N 1
ATOM 1488 C CA . ARG A 1 183 ? -5.834 -10.878 9.976 1.00 70.56 183 ARG A CA 1
ATOM 1489 C C . ARG A 1 183 ? -6.689 -12.105 10.316 1.00 70.56 183 ARG A C 1
ATOM 1491 O O . ARG A 1 183 ? -7.864 -11.957 10.643 1.00 70.56 183 ARG A O 1
ATOM 1498 N N . GLY A 1 184 ? -6.112 -13.305 10.265 1.00 68.00 184 GLY A N 1
ATOM 1499 C CA . GLY A 1 184 ? -6.807 -14.532 10.662 1.00 68.00 184 GLY A CA 1
ATOM 1500 C C . GLY A 1 184 ? -7.383 -14.468 12.082 1.00 68.00 184 GLY A C 1
ATOM 1501 O O . GLY A 1 184 ? -8.435 -15.046 12.334 1.00 68.00 184 GLY A O 1
ATOM 1502 N N . THR A 1 185 ? -6.755 -13.710 12.989 1.00 68.62 185 THR A N 1
ATOM 1503 C CA . THR A 1 185 ? -7.209 -13.565 14.381 1.00 68.62 185 THR A CA 1
ATOM 1504 C C . THR A 1 185 ? -8.228 -12.432 14.576 1.00 68.62 185 THR A C 1
ATOM 1506 O O . THR A 1 185 ? -9.030 -12.479 15.514 1.00 68.62 185 THR A O 1
ATOM 1509 N N . LEU A 1 186 ? -8.266 -11.447 13.668 1.00 62.91 186 LEU A N 1
ATOM 1510 C CA . LEU A 1 186 ? -9.207 -10.317 13.697 1.00 62.91 186 LEU A CA 1
ATOM 1511 C C . LEU A 1 186 ? -10.668 -10.702 13.426 1.00 62.91 186 LEU A C 1
ATOM 1513 O O . LEU A 1 186 ? -11.552 -10.028 13.943 1.00 62.91 186 LEU A O 1
ATOM 1517 N N . SER A 1 187 ? -10.937 -11.791 12.691 1.00 56.56 187 SER A N 1
ATOM 1518 C CA . SER A 1 187 ? -12.293 -12.241 12.290 1.00 56.56 187 SER A CA 1
ATOM 1519 C C . SER A 1 187 ? -13.278 -12.468 13.454 1.00 56.56 187 SER A C 1
ATOM 1521 O O . SER A 1 187 ? -14.462 -12.712 13.232 1.00 56.56 187 SER A O 1
ATOM 1523 N N . THR A 1 188 ? -12.798 -12.395 14.692 1.00 57.06 188 THR A N 1
ATOM 1524 C CA . THR A 1 188 ? -13.582 -12.487 15.927 1.00 57.06 188 THR A CA 1
ATOM 1525 C C . THR A 1 188 ? -14.327 -11.180 16.265 1.00 57.06 188 THR A C 1
ATOM 1527 O O . THR A 1 188 ? -15.142 -11.165 17.181 1.00 57.06 188 THR A O 1
ATOM 1530 N N . TYR A 1 189 ? -14.077 -10.076 15.548 1.00 56.06 189 TYR A N 1
ATOM 1531 C CA . TYR A 1 189 ? -14.621 -8.744 15.854 1.00 56.06 189 TYR A CA 1
ATOM 1532 C C . TYR A 1 189 ? -16.132 -8.607 15.666 1.00 56.06 189 TYR A C 1
ATOM 1534 O O . TYR A 1 189 ? -16.817 -8.079 16.544 1.00 56.06 189 TYR A O 1
ATOM 1542 N N . ALA A 1 190 ? -16.657 -9.096 14.539 1.00 53.94 190 ALA A N 1
ATOM 1543 C CA . ALA A 1 190 ? -18.059 -8.919 14.159 1.00 53.94 190 ALA A CA 1
ATOM 1544 C C . ALA A 1 190 ? -19.046 -9.490 15.197 1.00 53.94 190 ALA A C 1
ATOM 1546 O O . ALA A 1 190 ? -20.140 -8.960 15.380 1.00 53.94 190 ALA A O 1
ATOM 1547 N N . PHE A 1 191 ? -18.639 -10.519 15.947 1.00 51.38 191 PHE A N 1
ATOM 1548 C CA . PHE A 1 191 ? -19.460 -11.124 17.000 1.00 51.38 191 PHE A CA 1
ATOM 1549 C C . PHE A 1 191 ? -19.622 -10.245 18.246 1.00 51.38 191 PHE A C 1
ATOM 1551 O O . PHE A 1 191 ? -20.599 -10.383 18.979 1.00 51.38 191 PHE A O 1
ATOM 1558 N N . HIS A 1 192 ? -18.690 -9.327 18.488 1.00 58.62 192 HIS A N 1
ATOM 1559 C CA . HIS A 1 192 ? -18.614 -8.548 19.723 1.00 58.62 192 HIS A CA 1
ATOM 1560 C C . HIS A 1 192 ? -19.239 -7.148 19.610 1.00 58.62 192 HIS A C 1
ATOM 1562 O O . HIS A 1 192 ? -19.419 -6.465 20.618 1.00 58.62 192 HIS A O 1
ATOM 1568 N N . LEU A 1 193 ? -19.628 -6.741 18.398 1.00 58.53 193 LEU A N 1
ATOM 1569 C CA . LEU A 1 193 ? -20.141 -5.407 18.078 1.00 58.53 193 LEU A CA 1
ATOM 1570 C C . LEU A 1 193 ? -21.680 -5.333 17.960 1.00 58.53 193 LEU A C 1
ATOM 1572 O O . LEU A 1 193 ? -22.192 -4.364 17.412 1.00 58.53 193 LEU A O 1
ATOM 1576 N N . GLN A 1 194 ? -22.444 -6.298 18.491 1.00 56.16 194 GLN A N 1
ATOM 1577 C CA . GLN A 1 194 ? -23.920 -6.343 18.365 1.00 56.16 194 GLN A CA 1
ATOM 1578 C C . GLN A 1 194 ? -24.669 -5.088 18.876 1.00 56.16 194 GLN A C 1
ATOM 1580 O O . GLN A 1 194 ? -25.845 -4.916 18.574 1.00 56.16 194 GLN A O 1
ATOM 1585 N N . SER A 1 195 ? -24.013 -4.206 19.638 1.00 63.34 195 SER A N 1
ATOM 1586 C CA . SER A 1 195 ? -24.564 -2.939 20.148 1.00 63.34 195 SER A CA 1
ATOM 1587 C C . SER A 1 195 ? -23.992 -1.679 19.478 1.00 63.34 195 SER A C 1
ATOM 1589 O O . SER A 1 195 ? -24.171 -0.571 19.990 1.00 63.34 195 SER A O 1
ATOM 1591 N N . MET A 1 196 ? -23.271 -1.831 18.367 1.00 67.00 196 MET A N 1
ATOM 1592 C CA . MET A 1 196 ? -22.509 -0.758 17.727 1.00 67.00 196 MET A CA 1
ATOM 1593 C C . MET A 1 196 ? -23.212 -0.213 16.469 1.00 67.00 196 MET A C 1
ATOM 1595 O O . MET A 1 196 ? -24.162 -0.832 15.988 1.00 67.00 196 MET A O 1
ATOM 1599 N N . PRO A 1 197 ? -22.799 0.967 15.957 1.00 66.38 197 PRO A N 1
ATOM 1600 C CA . PRO A 1 197 ? -23.414 1.588 14.785 1.00 66.38 197 PRO A CA 1
ATOM 1601 C C . PRO A 1 197 ? -23.533 0.648 13.568 1.00 66.38 197 PRO A C 1
ATOM 1603 O O . PRO A 1 197 ? -22.659 -0.198 13.363 1.00 66.38 197 PRO A O 1
ATOM 1606 N N . PRO A 1 198 ? -24.579 0.798 12.736 1.00 64.44 198 PRO A N 1
ATOM 1607 C CA . PRO A 1 198 ? -24.698 0.057 11.479 1.00 64.44 198 PRO A CA 1
ATOM 1608 C C . PRO A 1 198 ? -23.509 0.348 10.542 1.00 64.44 198 PRO A C 1
ATOM 1610 O O . PRO A 1 198 ? -22.995 1.464 10.533 1.00 64.44 198 PRO A O 1
ATOM 1613 N N . GLY A 1 199 ? -23.074 -0.646 9.755 1.00 66.19 199 GLY A N 1
ATOM 1614 C CA . GLY A 1 199 ? -21.985 -0.518 8.768 1.00 66.19 199 GLY A CA 1
ATOM 1615 C C . GLY A 1 199 ? -20.612 -1.034 9.223 1.00 66.19 199 GLY A C 1
ATOM 1616 O O . GLY A 1 199 ? -19.678 -1.106 8.425 1.00 66.19 199 GLY A O 1
ATOM 1617 N N . LEU A 1 200 ? -20.472 -1.436 10.489 1.00 72.06 200 LEU A N 1
ATOM 1618 C CA . LEU A 1 200 ? -19.218 -1.981 11.032 1.00 72.06 200 LEU A CA 1
ATOM 1619 C C . LEU A 1 200 ? -18.912 -3.407 10.586 1.00 72.06 200 LEU A C 1
ATOM 1621 O O . LEU A 1 200 ? -17.760 -3.830 10.632 1.00 72.06 200 LEU A O 1
ATOM 1625 N N . ASP A 1 201 ? -19.927 -4.122 10.113 1.00 74.56 201 ASP A N 1
ATOM 1626 C CA . ASP A 1 201 ? -19.810 -5.424 9.463 1.00 74.56 201 ASP A CA 1
ATOM 1627 C C . ASP A 1 201 ? -18.881 -5.383 8.237 1.00 74.56 201 ASP A C 1
ATOM 1629 O O . ASP A 1 201 ? -18.265 -6.391 7.892 1.00 74.56 201 ASP A O 1
ATOM 1633 N N . ARG A 1 202 ? -18.712 -4.202 7.625 1.00 84.12 202 ARG A N 1
ATOM 1634 C CA . ARG A 1 202 ? -17.856 -3.988 6.450 1.00 84.12 202 ARG A CA 1
ATOM 1635 C C . ARG A 1 202 ? -16.399 -3.659 6.778 1.00 84.12 202 ARG A C 1
ATOM 1637 O O . ARG A 1 202 ? -15.551 -3.763 5.893 1.00 84.12 202 ARG A O 1
ATOM 1644 N N . LEU A 1 203 ? -16.065 -3.284 8.017 1.00 86.81 203 LEU A N 1
ATOM 1645 C CA . LEU A 1 203 ? -14.686 -2.909 8.370 1.00 86.81 203 LEU A CA 1
ATOM 1646 C C . LEU A 1 203 ? -13.707 -4.061 8.124 1.00 86.81 203 LEU A C 1
ATOM 1648 O O . LEU A 1 203 ? -12.651 -3.864 7.527 1.00 86.81 203 LEU A O 1
ATOM 1652 N N . ASP A 1 204 ? -14.077 -5.278 8.522 1.00 84.88 204 ASP A N 1
ATOM 1653 C CA . ASP A 1 204 ? -13.217 -6.457 8.379 1.00 84.88 204 ASP A CA 1
ATOM 1654 C C . ASP A 1 204 ? -12.974 -6.847 6.912 1.00 84.88 204 ASP A C 1
ATOM 1656 O O . ASP A 1 204 ? -11.909 -7.391 6.581 1.00 84.88 204 ASP A O 1
ATOM 1660 N N . SER A 1 205 ? -13.950 -6.597 6.029 1.00 89.25 205 SER A N 1
ATOM 1661 C CA . SER A 1 205 ? -13.790 -6.790 4.584 1.00 89.25 205 SER A CA 1
ATOM 1662 C C . SER A 1 205 ? -12.949 -5.687 3.958 1.00 89.25 205 SER A C 1
ATOM 1664 O O . SER A 1 205 ? -12.054 -5.997 3.186 1.00 89.25 205 SER A O 1
ATOM 1666 N N . LEU A 1 206 ? -13.141 -4.429 4.344 1.00 93.06 206 LEU A N 1
ATOM 1667 C CA . LEU A 1 206 ? -12.358 -3.323 3.795 1.00 93.06 206 LEU A CA 1
ATOM 1668 C C . LEU A 1 206 ? -10.886 -3.391 4.244 1.00 93.06 206 LEU A C 1
ATOM 1670 O O . LEU A 1 206 ? -9.971 -3.263 3.437 1.00 93.06 206 LEU A O 1
ATOM 1674 N N . PHE A 1 207 ? -10.611 -3.723 5.511 1.00 92.81 207 PHE A N 1
ATOM 1675 C CA . PHE A 1 207 ? -9.237 -3.998 5.950 1.00 92.81 207 PHE A CA 1
ATOM 1676 C C . PHE A 1 207 ? -8.639 -5.248 5.285 1.00 92.81 207 PHE A C 1
ATOM 1678 O O . PHE A 1 207 ? -7.415 -5.338 5.178 1.00 92.81 207 PHE A O 1
ATOM 1685 N N . ARG A 1 208 ? -9.458 -6.223 4.851 1.00 91.75 208 ARG A N 1
ATOM 1686 C CA . ARG A 1 208 ? -8.986 -7.350 4.023 1.00 91.75 208 ARG A CA 1
ATOM 1687 C C . ARG A 1 208 ? -8.517 -6.841 2.672 1.00 91.75 208 ARG A C 1
ATOM 1689 O O . ARG A 1 208 ? -7.405 -7.152 2.277 1.00 91.75 208 ARG A O 1
ATOM 1696 N N . GLU A 1 209 ? -9.355 -6.067 2.010 1.00 95.44 209 GLU A N 1
ATOM 1697 C CA . GLU A 1 209 ? -9.131 -5.581 0.657 1.00 95.44 209 GLU A CA 1
ATOM 1698 C C . GLU A 1 209 ? -7.921 -4.641 0.575 1.00 95.44 209 GLU A C 1
ATOM 1700 O O . GLU A 1 209 ? -7.081 -4.770 -0.318 1.00 95.44 209 GLU A O 1
ATOM 1705 N N . LEU A 1 210 ? -7.742 -3.777 1.580 1.00 96.75 210 LEU A N 1
ATOM 1706 C CA . LEU A 1 210 ? -6.541 -2.952 1.714 1.00 96.75 210 LEU A CA 1
ATOM 1707 C C . LEU A 1 210 ? -5.282 -3.820 1.889 1.00 96.75 210 LEU A C 1
ATOM 1709 O O . LEU A 1 210 ? -4.229 -3.543 1.302 1.00 96.75 210 LEU A O 1
ATOM 1713 N N . LEU A 1 211 ? -5.383 -4.900 2.674 1.00 95.19 211 LEU A N 1
ATOM 1714 C CA . LEU A 1 211 ? -4.277 -5.840 2.854 1.00 95.19 211 LEU A CA 1
ATOM 1715 C C . LEU A 1 211 ? -3.979 -6.606 1.562 1.00 95.19 211 LEU A C 1
ATOM 1717 O O . LEU A 1 211 ? -2.821 -6.841 1.245 1.00 95.19 211 LEU A O 1
ATOM 1721 N N . GLU A 1 212 ? -5.002 -7.013 0.821 1.00 96.25 212 GLU A N 1
ATOM 1722 C CA . GLU A 1 212 ? -4.852 -7.716 -0.453 1.00 96.25 212 GLU A CA 1
ATOM 1723 C C . GLU A 1 212 ? -4.189 -6.819 -1.498 1.00 96.25 212 GLU A C 1
ATOM 1725 O O . GLU A 1 212 ? -3.228 -7.249 -2.131 1.00 96.25 212 GLU A O 1
ATOM 1730 N N . SER A 1 213 ? -4.607 -5.555 -1.594 1.00 97.50 213 SER A N 1
ATOM 1731 C CA . SER A 1 213 ? -4.011 -4.570 -2.506 1.00 97.50 213 SER A CA 1
ATOM 1732 C C . SER A 1 213 ? -2.538 -4.316 -2.177 1.00 97.50 213 SER A C 1
ATOM 1734 O O . SER A 1 213 ? -1.678 -4.387 -3.053 1.00 97.50 213 SER A O 1
ATOM 1736 N N . THR A 1 214 ? -2.212 -4.112 -0.895 1.00 96.25 214 THR A N 1
ATOM 1737 C CA . THR A 1 214 ? -0.812 -3.970 -0.457 1.00 96.25 214 THR A CA 1
ATOM 1738 C C . THR A 1 214 ? -0.004 -5.244 -0.693 1.00 96.25 214 THR A C 1
ATOM 1740 O O . THR A 1 214 ? 1.119 -5.170 -1.184 1.00 96.25 214 THR A O 1
ATOM 1743 N N . CYS A 1 215 ? -0.554 -6.424 -0.398 1.00 95.25 215 CYS A N 1
ATOM 1744 C CA . CYS A 1 215 ? 0.126 -7.690 -0.658 1.00 95.25 215 CYS A CA 1
ATOM 1745 C C . CYS A 1 215 ? 0.395 -7.905 -2.148 1.00 95.25 215 CYS A C 1
ATOM 1747 O O . CYS A 1 215 ? 1.464 -8.410 -2.461 1.00 95.25 215 CYS A O 1
ATOM 1749 N N . ALA A 1 216 ? -0.520 -7.516 -3.036 1.00 97.31 216 ALA A N 1
ATOM 1750 C CA . ALA A 1 216 ? -0.332 -7.645 -4.478 1.00 97.31 216 ALA A CA 1
ATOM 1751 C C . ALA A 1 216 ? 0.830 -6.772 -4.977 1.00 97.31 216 ALA A C 1
ATOM 1753 O O . ALA A 1 216 ? 1.682 -7.250 -5.719 1.00 97.31 216 ALA A O 1
ATOM 1754 N N . ILE A 1 217 ? 0.936 -5.530 -4.486 1.00 96.75 217 ILE A N 1
ATOM 1755 C CA . ILE A 1 217 ? 2.057 -4.633 -4.814 1.00 96.75 217 ILE A CA 1
ATOM 1756 C C . ILE A 1 217 ? 3.402 -5.279 -4.455 1.00 96.75 217 ILE A C 1
ATOM 1758 O O . ILE A 1 217 ? 4.299 -5.330 -5.288 1.00 96.75 217 ILE A O 1
ATOM 1762 N N . TYR A 1 218 ? 3.558 -5.789 -3.228 1.00 94.75 218 TYR A N 1
ATOM 1763 C CA . TYR A 1 218 ? 4.856 -6.298 -2.755 1.00 94.75 218 TYR A CA 1
ATOM 1764 C C . TYR A 1 218 ? 5.143 -7.761 -3.097 1.00 94.75 218 TYR A C 1
ATOM 1766 O O . TYR A 1 218 ? 6.307 -8.146 -3.197 1.00 94.75 218 TYR A O 1
ATOM 1774 N N . GLY A 1 219 ? 4.103 -8.585 -3.170 1.00 93.50 219 GLY A N 1
ATOM 1775 C CA . GLY A 1 219 ? 4.197 -10.032 -3.321 1.00 93.50 219 GLY A CA 1
ATOM 1776 C C . GLY A 1 219 ? 4.164 -10.492 -4.770 1.00 93.50 219 GLY A C 1
ATOM 1777 O O . GLY A 1 219 ? 4.848 -11.463 -5.081 1.00 93.50 219 GLY A O 1
ATOM 1778 N N . ASP A 1 220 ? 3.421 -9.778 -5.615 1.00 95.12 220 ASP A N 1
ATOM 1779 C CA . ASP A 1 220 ? 3.166 -10.179 -6.996 1.00 95.12 220 ASP A CA 1
ATOM 1780 C C . ASP A 1 220 ? 3.890 -9.200 -7.941 1.00 95.12 220 ASP A C 1
ATOM 1782 O O . ASP A 1 220 ? 4.919 -9.534 -8.517 1.00 95.12 220 ASP A O 1
ATOM 1786 N N . ILE A 1 221 ? 3.485 -7.927 -7.963 1.00 95.31 221 ILE A N 1
ATOM 1787 C CA . ILE A 1 221 ? 3.996 -6.938 -8.931 1.00 95.31 221 ILE A CA 1
ATOM 1788 C C . ILE A 1 221 ? 5.492 -6.652 -8.725 1.00 95.31 221 ILE A C 1
ATOM 1790 O O . ILE A 1 221 ? 6.291 -6.705 -9.659 1.00 95.31 221 ILE A O 1
ATOM 1794 N N . LEU A 1 222 ? 5.916 -6.383 -7.482 1.00 91.94 222 LEU A N 1
ATOM 1795 C CA . LEU A 1 222 ? 7.340 -6.203 -7.173 1.00 91.94 222 LEU A CA 1
ATOM 1796 C C . LEU A 1 222 ? 8.174 -7.468 -7.389 1.00 91.94 222 LEU A C 1
ATOM 1798 O O . LEU A 1 222 ? 9.386 -7.356 -7.595 1.00 91.94 222 LEU A O 1
ATOM 1802 N N . ALA A 1 223 ? 7.557 -8.651 -7.329 1.00 90.31 223 ALA A N 1
ATOM 1803 C CA . ALA A 1 223 ? 8.244 -9.889 -7.663 1.00 90.31 223 ALA A CA 1
ATOM 1804 C C . ALA A 1 223 ? 8.545 -9.951 -9.170 1.00 90.31 223 ALA A C 1
ATOM 1806 O O . ALA A 1 223 ? 9.666 -10.276 -9.565 1.00 90.31 223 ALA A O 1
ATOM 1807 N N . ASP A 1 224 ? 7.583 -9.535 -9.990 1.00 92.44 224 ASP A N 1
ATOM 1808 C CA . ASP A 1 224 ? 7.637 -9.633 -11.449 1.00 92.44 224 ASP A CA 1
ATOM 1809 C C . ASP A 1 224 ? 8.609 -8.641 -12.104 1.00 92.44 224 ASP A C 1
ATOM 1811 O O . ASP A 1 224 ? 9.175 -8.943 -13.156 1.00 92.44 224 ASP A O 1
ATOM 1815 N N . PHE A 1 225 ? 8.967 -7.535 -11.435 1.00 88.62 225 PHE A N 1
ATOM 1816 C CA . PHE A 1 225 ? 10.100 -6.692 -11.865 1.00 88.62 225 PHE A CA 1
ATOM 1817 C C . PHE A 1 225 ? 11.431 -7.461 -11.932 1.00 88.62 225 PHE A C 1
ATOM 1819 O O . PHE A 1 225 ? 12.382 -7.011 -12.577 1.00 88.62 225 PHE A O 1
ATOM 1826 N N . GLN A 1 226 ? 11.534 -8.629 -11.285 1.00 87.44 226 GLN A N 1
ATOM 1827 C CA . GLN A 1 226 ? 12.689 -9.504 -11.449 1.00 87.44 226 GLN A CA 1
ATOM 1828 C C . GLN A 1 226 ? 12.769 -10.115 -12.852 1.00 87.44 226 GLN A C 1
ATOM 1830 O O . GLN A 1 226 ? 13.866 -10.441 -13.287 1.00 87.44 226 GLN A O 1
ATOM 1835 N N . ALA A 1 227 ? 11.654 -10.309 -13.549 1.00 87.62 227 ALA A N 1
ATOM 1836 C CA . ALA A 1 227 ? 11.629 -10.955 -14.858 1.00 87.62 227 ALA A CA 1
ATOM 1837 C C . ALA A 1 227 ? 11.862 -9.976 -16.022 1.00 87.62 227 ALA A C 1
ATOM 1839 O O . ALA A 1 227 ? 12.183 -10.426 -17.118 1.00 87.62 227 ALA A O 1
ATOM 1840 N N . VAL A 1 228 ? 11.789 -8.665 -15.764 1.00 85.88 228 VAL A N 1
ATOM 1841 C CA . VAL A 1 228 ? 12.002 -7.606 -16.761 1.00 85.88 228 VAL A CA 1
ATOM 1842 C C . VAL A 1 228 ? 13.362 -7.743 -17.449 1.00 85.88 228 VAL A C 1
ATOM 1844 O O . VAL A 1 228 ? 14.410 -7.854 -16.791 1.00 85.88 228 VAL A O 1
ATOM 1847 N N . LEU A 1 229 ? 13.320 -7.716 -18.783 1.00 82.19 229 LEU A N 1
ATOM 1848 C CA . LEU A 1 229 ? 14.481 -7.673 -19.668 1.00 82.19 229 LEU A CA 1
ATOM 1849 C C . LEU A 1 229 ? 14.964 -6.225 -19.861 1.00 82.19 229 LEU A C 1
ATOM 1851 O O . LEU A 1 229 ? 14.244 -5.263 -19.610 1.00 82.19 229 LEU A O 1
ATOM 1855 N N . ALA A 1 230 ? 16.215 -6.052 -20.294 1.00 75.69 230 ALA A N 1
ATOM 1856 C CA . ALA A 1 230 ? 16.854 -4.733 -20.349 1.00 75.69 230 ALA A CA 1
ATOM 1857 C C . ALA A 1 230 ? 16.176 -3.735 -21.313 1.00 75.69 230 ALA A C 1
ATOM 1859 O O . ALA A 1 230 ? 16.347 -2.537 -21.127 1.00 75.69 230 ALA A O 1
ATOM 1860 N N . GLU A 1 231 ? 15.399 -4.216 -22.285 1.00 79.19 231 GLU A N 1
ATOM 1861 C CA . GLU A 1 231 ? 14.794 -3.418 -23.367 1.00 79.19 231 GLU A CA 1
ATOM 1862 C C . GLU A 1 231 ? 13.270 -3.631 -23.476 1.00 79.19 231 GLU A C 1
ATOM 1864 O O . GLU A 1 231 ? 12.670 -3.314 -24.495 1.00 79.19 231 GLU A O 1
ATOM 1869 N N . ASP A 1 232 ? 12.639 -4.200 -22.443 1.00 88.06 232 ASP A N 1
ATOM 1870 C CA . ASP A 1 232 ? 11.204 -4.510 -22.453 1.00 88.06 232 ASP A CA 1
ATOM 1871 C C . ASP A 1 232 ? 10.389 -3.429 -21.730 1.00 88.06 232 ASP A C 1
ATOM 1873 O O . ASP A 1 232 ? 10.004 -3.563 -20.563 1.00 88.06 232 ASP A O 1
ATOM 1877 N N . ASP A 1 233 ? 10.189 -2.316 -22.430 1.00 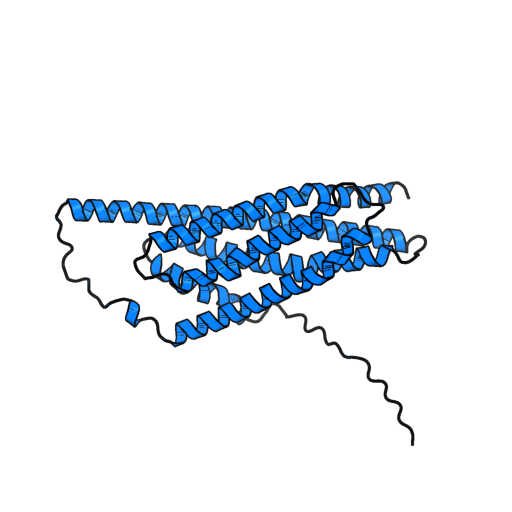90.38 233 ASP A N 1
ATOM 1878 C CA . ASP A 1 233 ? 9.455 -1.154 -21.917 1.00 90.38 233 ASP A CA 1
ATOM 1879 C C . ASP A 1 233 ? 7.985 -1.464 -21.696 1.00 90.38 233 ASP A C 1
ATOM 1881 O O . ASP A 1 233 ? 7.397 -1.005 -20.720 1.00 90.38 233 ASP A O 1
ATOM 1885 N N . GLU A 1 234 ? 7.408 -2.273 -22.583 1.00 92.06 234 GLU A N 1
ATOM 1886 C CA . GLU A 1 234 ? 6.015 -2.696 -22.515 1.00 92.06 234 GLU A CA 1
ATOM 1887 C C . GLU A 1 234 ? 5.757 -3.457 -21.210 1.00 92.06 234 GLU A C 1
ATOM 1889 O O . GLU A 1 234 ? 4.794 -3.162 -20.495 1.00 92.06 234 GLU A O 1
ATOM 1894 N N . MET A 1 235 ? 6.655 -4.375 -20.833 1.00 93.44 235 MET A N 1
ATOM 1895 C CA . MET A 1 235 ? 6.564 -5.076 -19.556 1.00 93.44 235 MET A CA 1
ATOM 1896 C C . MET A 1 235 ? 6.713 -4.122 -18.366 1.00 93.44 235 MET A C 1
ATOM 1898 O O . MET A 1 235 ? 5.954 -4.230 -17.400 1.00 93.44 235 MET A O 1
ATOM 1902 N N . VAL A 1 236 ? 7.656 -3.174 -18.407 1.00 94.00 236 VAL A N 1
ATOM 1903 C CA . VAL A 1 236 ? 7.832 -2.196 -17.318 1.00 94.00 236 VAL A CA 1
ATOM 1904 C C . VAL A 1 236 ? 6.605 -1.305 -17.166 1.00 94.00 236 VAL A C 1
ATOM 1906 O O . VAL A 1 236 ? 6.118 -1.142 -16.047 1.00 94.00 236 VAL A O 1
ATOM 1909 N N . MET A 1 237 ? 6.075 -0.771 -18.265 1.00 95.75 237 MET A N 1
ATOM 1910 C CA . MET A 1 237 ? 4.847 0.021 -18.274 1.00 95.75 237 MET A CA 1
ATOM 1911 C C . MET A 1 237 ? 3.669 -0.786 -17.734 1.00 95.75 237 MET A C 1
ATOM 1913 O O . MET A 1 237 ? 2.941 -0.291 -16.878 1.00 95.75 237 MET A O 1
ATOM 1917 N N . THR A 1 238 ? 3.521 -2.044 -18.155 1.00 96.94 238 THR A N 1
ATOM 1918 C CA . THR A 1 238 ? 2.460 -2.937 -17.664 1.00 96.94 238 THR A CA 1
ATOM 1919 C C . THR A 1 238 ? 2.536 -3.104 -16.145 1.00 96.94 238 THR A C 1
ATOM 1921 O O . THR A 1 238 ? 1.548 -2.880 -15.450 1.00 96.94 238 THR A O 1
ATOM 1924 N N . LEU A 1 239 ? 3.722 -3.393 -15.599 1.00 96.88 239 LEU A N 1
ATOM 1925 C CA . LEU A 1 239 ? 3.911 -3.541 -14.151 1.00 96.88 239 LEU A CA 1
ATOM 1926 C C . LEU A 1 239 ? 3.673 -2.232 -13.379 1.00 96.88 239 LEU A C 1
ATOM 1928 O O . LEU A 1 239 ? 3.168 -2.253 -12.253 1.00 96.88 239 LEU A O 1
ATOM 1932 N N . LEU A 1 240 ? 4.037 -1.086 -13.960 1.00 97.19 240 LEU A N 1
ATOM 1933 C CA . LEU A 1 240 ? 3.763 0.231 -13.384 1.00 97.19 240 LEU A CA 1
ATOM 1934 C C . LEU A 1 240 ? 2.254 0.530 -13.361 1.00 97.19 240 LEU A C 1
ATOM 1936 O O . LEU A 1 240 ? 1.740 0.970 -12.330 1.00 97.19 240 LEU A O 1
ATOM 1940 N N . LEU A 1 241 ? 1.535 0.232 -14.446 1.00 98.12 241 LEU A N 1
ATOM 1941 C CA . LEU A 1 241 ? 0.079 0.375 -14.535 1.00 98.12 241 LEU A CA 1
ATOM 1942 C C . LEU A 1 241 ? -0.647 -0.550 -13.551 1.00 98.12 241 LEU A C 1
ATOM 1944 O O . LEU A 1 241 ? -1.541 -0.096 -12.834 1.00 98.12 241 LEU A O 1
ATOM 1948 N N . ASP A 1 242 ? -0.221 -1.809 -13.437 1.00 98.25 242 ASP A N 1
ATOM 1949 C CA . ASP A 1 242 ? -0.756 -2.752 -12.449 1.00 98.25 242 ASP A CA 1
ATOM 1950 C C . ASP A 1 242 ? -0.568 -2.220 -11.020 1.00 98.25 242 ASP A C 1
ATOM 1952 O O . ASP A 1 242 ? -1.470 -2.304 -10.177 1.00 98.25 242 ASP A O 1
ATOM 1956 N N . MET A 1 243 ? 0.598 -1.630 -10.732 1.00 98.06 243 MET A N 1
ATOM 1957 C CA . MET A 1 243 ? 0.877 -1.038 -9.425 1.00 98.06 243 MET A CA 1
ATOM 1958 C C . MET A 1 243 ? -0.020 0.166 -9.146 1.00 98.06 243 MET A C 1
ATOM 1960 O O . MET A 1 243 ? -0.556 0.271 -8.039 1.00 98.06 243 MET A O 1
ATOM 1964 N N . MET A 1 244 ? -0.209 1.036 -10.139 1.00 98.25 244 MET A N 1
ATOM 1965 C CA . MET A 1 244 ? -1.110 2.184 -10.052 1.00 98.25 244 MET A CA 1
ATOM 1966 C C . MET A 1 244 ? -2.549 1.733 -9.791 1.00 98.25 244 MET A C 1
ATOM 1968 O O . MET A 1 244 ? -3.182 2.226 -8.862 1.00 98.25 244 MET A O 1
ATOM 1972 N N . GLN A 1 245 ? -3.031 0.707 -10.499 1.00 98.44 245 GLN A N 1
ATOM 1973 C CA . GLN A 1 245 ? -4.364 0.148 -10.277 1.00 98.44 245 GLN A CA 1
ATOM 1974 C C . GLN A 1 245 ? -4.534 -0.388 -8.845 1.00 98.44 245 GLN A C 1
ATOM 1976 O O . GLN A 1 245 ? -5.567 -0.163 -8.208 1.00 98.44 245 GLN A O 1
ATOM 1981 N N . LYS A 1 246 ? -3.532 -1.092 -8.297 1.00 98.44 246 LYS A N 1
ATOM 1982 C CA . LYS A 1 246 ? -3.579 -1.559 -6.897 1.00 98.44 246 LYS A CA 1
ATOM 1983 C C . LYS A 1 246 ? -3.513 -0.412 -5.893 1.00 98.44 246 LYS A C 1
ATOM 1985 O O . LYS A 1 246 ? -4.143 -0.504 -4.838 1.00 98.44 246 LYS A O 1
ATOM 1990 N N . ALA A 1 247 ? -2.772 0.647 -6.196 1.00 98.44 247 ALA A N 1
ATOM 1991 C CA . ALA A 1 247 ? -2.722 1.844 -5.370 1.00 98.44 247 ALA A CA 1
ATOM 1992 C C . ALA A 1 247 ? -4.062 2.601 -5.384 1.00 98.44 247 ALA A C 1
ATOM 1994 O O . ALA A 1 247 ? -4.548 2.965 -4.316 1.00 98.44 247 ALA A O 1
ATOM 1995 N N . ASP A 1 248 ? -4.709 2.744 -6.543 1.00 98.56 248 ASP A N 1
ATOM 1996 C CA . ASP A 1 248 ? -6.048 3.336 -6.665 1.00 98.56 248 ASP A CA 1
ATOM 1997 C C . ASP A 1 248 ? -7.098 2.528 -5.897 1.00 98.56 248 ASP A C 1
ATOM 1999 O O . ASP A 1 248 ? -7.879 3.095 -5.128 1.00 98.56 248 ASP A O 1
ATOM 2003 N N . GLN A 1 249 ? -7.069 1.195 -6.009 1.00 98.38 249 GLN A N 1
ATOM 2004 C CA . GLN A 1 249 ? -7.945 0.325 -5.219 1.00 98.38 249 GLN A CA 1
ATOM 2005 C C . GLN A 1 249 ? -7.724 0.522 -3.713 1.00 98.38 249 GLN A C 1
ATOM 2007 O O . GLN A 1 249 ? -8.682 0.574 -2.936 1.00 98.38 249 GLN A O 1
ATOM 2012 N N . ALA A 1 250 ? -6.466 0.651 -3.283 1.00 98.19 250 ALA A N 1
ATOM 2013 C CA . ALA A 1 250 ? -6.132 0.900 -1.887 1.00 98.19 250 ALA A CA 1
ATOM 2014 C C . ALA A 1 250 ? -6.641 2.269 -1.407 1.00 98.19 250 ALA A C 1
ATOM 2016 O O . ALA A 1 250 ? -7.181 2.342 -0.305 1.00 98.19 250 ALA A O 1
ATOM 2017 N N . ILE A 1 251 ? -6.523 3.326 -2.220 1.00 98.50 251 ILE A N 1
ATOM 2018 C CA . ILE A 1 251 ? -7.069 4.661 -1.918 1.00 98.50 251 ILE A CA 1
ATOM 2019 C C . ILE A 1 251 ? -8.588 4.582 -1.759 1.00 98.50 251 ILE A C 1
ATOM 2021 O O . ILE A 1 251 ? -9.106 4.964 -0.712 1.00 98.50 251 ILE A O 1
ATOM 2025 N N . PHE A 1 252 ? -9.288 3.993 -2.733 1.00 98.38 252 PHE A N 1
ATOM 2026 C CA . PHE A 1 252 ? -10.740 3.814 -2.676 1.00 98.38 252 PHE A CA 1
ATOM 2027 C C . PHE A 1 252 ? -11.177 3.042 -1.421 1.00 98.38 252 PHE A C 1
ATOM 2029 O O . PHE A 1 252 ? -12.126 3.419 -0.732 1.00 98.38 252 PHE A O 1
ATOM 2036 N N . THR A 1 253 ? -10.442 1.982 -1.075 1.00 97.81 253 THR A N 1
ATOM 2037 C CA . THR A 1 253 ? -10.702 1.191 0.135 1.00 97.81 253 THR A CA 1
ATOM 2038 C C . THR A 1 253 ? -10.475 2.009 1.409 1.00 97.81 253 THR A C 1
ATOM 2040 O O . THR A 1 253 ? -11.232 1.876 2.372 1.00 97.81 253 THR A O 1
ATOM 2043 N N . ILE A 1 254 ? -9.443 2.859 1.442 1.00 98.00 254 ILE A N 1
ATOM 2044 C CA . ILE A 1 254 ? -9.175 3.758 2.572 1.00 98.00 254 ILE A CA 1
ATOM 2045 C C . ILE A 1 254 ? -10.309 4.772 2.736 1.00 98.00 254 ILE A C 1
ATOM 2047 O O . ILE A 1 254 ? -10.775 4.962 3.860 1.00 98.00 254 ILE A O 1
ATOM 2051 N N . ASP A 1 255 ? -10.795 5.365 1.648 1.00 97.44 255 ASP A N 1
ATOM 2052 C CA . ASP A 1 255 ? -11.921 6.301 1.690 1.00 97.44 255 ASP A CA 1
ATOM 2053 C C . ASP A 1 255 ? -13.188 5.613 2.219 1.00 97.44 255 ASP A C 1
ATOM 2055 O O . ASP A 1 255 ? -13.856 6.131 3.118 1.00 97.44 255 ASP A O 1
ATOM 2059 N N . ALA A 1 256 ? -13.462 4.386 1.767 1.00 95.75 256 ALA A N 1
ATOM 2060 C CA . ALA A 1 256 ? -14.565 3.571 2.276 1.00 95.75 256 ALA A CA 1
ATOM 2061 C C . ALA A 1 256 ? -14.400 3.168 3.758 1.00 95.75 256 ALA A C 1
ATOM 2063 O O . ALA A 1 256 ? -15.394 2.961 4.457 1.00 95.75 256 ALA A O 1
ATOM 2064 N N . LEU A 1 257 ? -13.166 3.066 4.270 1.00 94.88 257 LEU A N 1
ATOM 2065 C CA . LEU A 1 257 ? -12.885 2.826 5.693 1.00 94.88 257 LEU A CA 1
ATOM 2066 C C . LEU A 1 257 ? -13.133 4.063 6.565 1.00 94.88 257 LEU A C 1
ATOM 2068 O O . LEU A 1 257 ? -13.390 3.907 7.763 1.00 94.88 257 LEU A O 1
ATOM 2072 N N . MET A 1 258 ? -13.036 5.275 6.010 1.00 95.00 258 MET A N 1
ATOM 2073 C CA . MET A 1 258 ? -13.133 6.509 6.795 1.00 95.00 258 MET A CA 1
ATOM 2074 C C . MET A 1 258 ? -14.508 6.682 7.435 1.00 95.00 258 MET A C 1
ATOM 2076 O O . MET A 1 258 ? -14.582 6.981 8.625 1.00 95.00 258 MET A O 1
ATOM 2080 N N . GLU A 1 259 ? -15.589 6.453 6.689 1.00 92.06 259 GLU A N 1
ATOM 2081 C CA . GLU A 1 259 ? -16.962 6.624 7.183 1.00 92.06 259 GLU A CA 1
ATOM 2082 C C . GLU A 1 259 ? -17.269 5.764 8.432 1.00 92.06 259 GLU A C 1
ATOM 2084 O O . GLU A 1 259 ? -17.574 6.333 9.490 1.00 92.06 259 GLU A O 1
ATOM 2089 N N . PRO A 1 260 ? -17.142 4.420 8.401 1.00 90.06 260 PRO A N 1
ATOM 2090 C CA . PRO A 1 260 ? -17.413 3.595 9.578 1.00 90.06 260 PRO A CA 1
ATOM 2091 C C . PRO A 1 260 ? -16.449 3.893 10.735 1.00 90.06 260 PRO A C 1
ATOM 2093 O O . PRO A 1 260 ? -16.840 3.822 11.903 1.00 90.06 260 PRO A O 1
ATOM 2096 N N . LEU A 1 261 ? -15.200 4.272 10.446 1.00 90.94 261 LEU A N 1
ATOM 2097 C CA . LEU A 1 261 ? -14.233 4.637 11.479 1.00 90.94 261 LEU A CA 1
ATOM 2098 C C . LEU A 1 261 ? -14.607 5.948 12.186 1.00 90.94 261 LEU A C 1
ATOM 2100 O O . LEU A 1 261 ? -14.537 6.029 13.414 1.00 90.94 261 LEU A O 1
ATOM 2104 N N . GLN A 1 262 ? -15.051 6.958 11.442 1.00 92.19 262 GLN A N 1
ATOM 2105 C CA . GLN A 1 262 ? -15.537 8.217 12.005 1.00 92.19 262 GLN A CA 1
ATOM 2106 C C . GLN A 1 262 ? -16.794 7.999 12.852 1.00 92.19 262 GLN A C 1
ATOM 2108 O O . GLN A 1 262 ? -16.891 8.549 13.952 1.00 92.19 262 GLN A O 1
ATOM 2113 N N . ALA A 1 263 ? -17.709 7.128 12.413 1.00 89.00 263 ALA A N 1
ATOM 2114 C CA . ALA A 1 263 ? -18.878 6.743 13.201 1.00 89.00 263 ALA A CA 1
ATOM 2115 C C . ALA A 1 263 ? -18.486 6.088 14.543 1.00 89.00 263 ALA A C 1
ATOM 2117 O O . ALA A 1 263 ? -19.053 6.427 15.586 1.00 89.00 263 ALA A O 1
ATOM 2118 N N . LEU A 1 264 ? -17.473 5.209 14.555 1.00 87.56 264 LEU A N 1
ATOM 2119 C CA . LEU A 1 264 ? -16.920 4.637 15.793 1.00 87.56 264 LEU A CA 1
ATOM 2120 C C . LEU A 1 264 ? -16.328 5.703 16.713 1.00 87.56 264 LEU A C 1
ATOM 2122 O O . LEU A 1 264 ? -16.572 5.697 17.923 1.00 87.56 264 LEU A O 1
ATOM 2126 N N . ILE A 1 265 ? -15.536 6.613 16.151 1.00 90.69 265 ILE A N 1
ATOM 2127 C CA . ILE A 1 265 ? -14.893 7.690 16.904 1.00 90.69 265 ILE A CA 1
ATOM 2128 C C . ILE A 1 265 ? -15.959 8.580 17.551 1.00 90.69 265 ILE A C 1
ATOM 2130 O O . ILE A 1 265 ? -15.884 8.829 18.756 1.00 90.69 265 ILE A O 1
ATOM 2134 N N . ALA A 1 266 ? -16.980 8.987 16.793 1.00 89.81 266 ALA A N 1
ATOM 2135 C CA . ALA A 1 266 ? -18.096 9.791 17.287 1.00 89.81 266 ALA A CA 1
ATOM 2136 C C . ALA A 1 266 ? -18.887 9.063 18.386 1.00 89.81 266 ALA A C 1
ATOM 2138 O O . ALA A 1 266 ? -19.177 9.644 19.433 1.00 89.81 266 ALA A O 1
ATOM 2139 N N . HIS A 1 267 ? -19.159 7.766 18.211 1.00 85.81 267 HIS A N 1
ATOM 2140 C CA . HIS A 1 267 ? -19.842 6.944 19.214 1.00 85.81 267 HIS A CA 1
ATOM 2141 C C . HIS A 1 267 ? -19.096 6.911 20.559 1.00 85.81 267 HIS A C 1
ATOM 2143 O O . HIS A 1 267 ? -19.707 6.985 21.630 1.00 85.81 267 HIS A O 1
ATOM 2149 N N . HIS A 1 268 ? -17.765 6.817 20.519 1.00 82.62 268 HIS A N 1
ATOM 2150 C CA . HIS A 1 268 ? -16.926 6.825 21.718 1.00 82.62 268 HIS A CA 1
ATOM 2151 C C . HIS A 1 268 ? -16.627 8.229 22.266 1.00 82.62 268 HIS A C 1
ATOM 2153 O O . HIS A 1 268 ? -16.169 8.322 23.408 1.00 82.62 268 HIS A O 1
ATOM 2159 N N . ALA A 1 269 ? -16.896 9.291 21.501 1.00 85.56 269 ALA A N 1
ATOM 2160 C CA . ALA A 1 269 ? -16.820 10.682 21.945 1.00 85.56 269 ALA A CA 1
ATOM 2161 C C . ALA A 1 269 ? -18.101 11.114 22.681 1.00 85.56 269 ALA A C 1
ATOM 2163 O O . ALA A 1 269 ? -18.022 11.522 23.834 1.00 85.56 269 ALA A O 1
ATOM 2164 N N . LEU A 1 270 ? -19.285 10.913 22.086 1.00 68.44 270 LEU A N 1
ATOM 2165 C CA . LEU A 1 270 ? -20.580 11.318 22.667 1.00 68.44 270 LEU A CA 1
ATOM 2166 C C . LEU A 1 270 ? -20.862 10.654 24.025 1.00 68.44 270 LEU A C 1
ATOM 2168 O O . LEU A 1 270 ? -21.379 11.274 24.950 1.00 68.44 270 LEU A O 1
ATOM 2172 N N . LYS A 1 271 ? -20.446 9.393 24.197 1.00 60.16 271 LYS A N 1
ATOM 2173 C CA . LYS A 1 271 ? -20.555 8.679 25.482 1.00 60.16 271 LYS A CA 1
ATOM 2174 C C . LYS A 1 271 ? -19.618 9.210 26.580 1.00 60.16 271 LYS A C 1
ATOM 2176 O O . LYS A 1 271 ? -19.698 8.707 27.700 1.00 60.16 271 LYS A O 1
ATOM 2181 N N . GLN A 1 272 ? -18.707 10.137 26.274 1.00 60.19 272 GLN A N 1
ATOM 2182 C CA . GLN A 1 272 ? -17.881 10.827 27.274 1.00 60.19 272 GLN A CA 1
ATOM 2183 C C . GLN A 1 272 ? -18.536 12.111 27.790 1.00 60.19 272 GLN A C 1
ATOM 2185 O O . GLN A 1 272 ? -18.189 12.531 28.882 1.00 60.19 272 GLN A O 1
ATOM 2190 N N . GLU A 1 273 ? -19.457 12.718 27.037 1.00 61.94 273 GLU A N 1
ATOM 2191 C CA . GLU A 1 273 ? -20.104 13.985 27.415 1.00 61.94 273 GLU A CA 1
ATOM 2192 C C . GLU A 1 273 ? -21.368 13.780 28.264 1.00 61.94 273 GLU A C 1
ATOM 2194 O O . GLU A 1 273 ? -21.776 14.675 28.996 1.00 61.94 273 GLU A O 1
ATOM 2199 N N . MET A 1 274 ? -21.987 12.598 28.181 1.00 58.19 274 MET A N 1
ATOM 2200 C CA . MET A 1 274 ? -23.228 12.272 28.900 1.00 58.19 274 MET A CA 1
ATOM 2201 C C . MET A 1 274 ? -23.020 11.650 30.296 1.00 58.19 274 MET A C 1
ATOM 2203 O O . MET A 1 274 ? -24.010 11.353 30.963 1.00 58.19 274 MET A O 1
ATOM 2207 N N . ASN A 1 275 ? -21.772 11.435 30.728 1.00 47.97 275 ASN A N 1
ATOM 2208 C CA . ASN A 1 275 ? -21.396 10.826 32.015 1.00 47.97 275 ASN A CA 1
ATOM 2209 C C . ASN A 1 275 ? -20.458 11.743 32.801 1.00 47.97 275 ASN A C 1
ATOM 2211 O O . ASN A 1 275 ? -20.547 11.727 34.047 1.00 47.97 275 ASN A O 1
#

Secondary structure (DSSP, 8-state):
-----------------S--TTTTHHHHHHHHHHHHHTTTTS-HHHHHHHHHHHHHHHHHHHHIIIIIHHHHHHHHHGGGS---THHHHHHHHHHHHHHHHHHHHHHHHHHHHHHHHHHHHHHHHHHHHHHHHHHHHHHTT----TT-----GGGG--HHHHHHHHHHHHHHHHHHHHHHHHHHHHTTSTTT-TTSPTTGGGHHHHHHHHHHHHHHIIIIIHHHTTT--TT-HHHHHHHHHHHHHHHHHHHHHHHHHHHHHHHHHHHHHHHHH--

Foldseek 3Di:
DDDDDDPDDPPPPPPPDPDDPLLLCLLVLLCVLVCLLCPVQAPPVLVVLLSVLLVVLLVLLLCLQVPLLVQLVVLLVCQPPDDDDPVNLVSLVSNLVSLVVNLVSLVVNLVSLVSNLVSLVRSLVSNVVVVVVVVVCVVVVVPPPPPPCPDFCVVVPPVVSVVSNVVSLVVSVVSLVVSVVSLVVVVCPVVSQPPADPPVVCLSVLSVLLSVLSCCLSPPLSVCSVVDGSNCSVSVNVSSVSNSVSSVSNSVSSVSNNVSSVSSSVVSVVVSVVD

Solvent-accessible surface area (backbone atoms only — not comparable to full-atom values): 15569 Å² total; per-residue (Å²): 138,83,86,84,84,78,83,78,80,80,78,73,79,77,71,79,69,94,74,56,77,66,79,68,44,28,60,61,50,51,44,44,53,55,54,62,52,37,56,95,50,32,58,68,66,30,57,49,42,34,51,51,22,53,53,51,42,54,54,50,50,46,44,42,54,73,44,45,51,51,53,40,49,57,50,55,64,52,64,78,54,93,64,73,68,72,61,43,54,54,49,42,52,50,42,37,53,40,49,52,53,45,50,55,50,45,55,51,44,39,54,32,35,52,46,28,41,54,17,44,50,52,40,48,56,28,48,54,58,51,55,58,57,52,53,58,41,60,75,66,66,59,70,75,73,90,80,74,82,77,65,71,74,78,81,70,69,48,71,66,57,57,51,50,29,52,54,28,49,50,52,54,51,50,53,51,50,50,46,55,53,50,52,68,66,54,74,62,51,71,79,74,47,87,89,54,73,89,65,56,80,49,50,68,54,38,57,44,51,36,48,49,27,55,43,40,43,65,65,47,49,50,50,52,49,69,73,61,57,81,82,42,59,67,60,51,49,50,48,45,50,54,42,38,53,34,34,50,51,30,38,55,34,46,59,64,46,45,59,53,48,51,52,52,41,49,57,45,48,58,67,61,75,80,109

Organism: NCBI:txid2490863